Protein AF-A0A2A4W3V3-F1 (afdb_monomer_lite)

Radius of gyration: 26.32 Å; chains: 1; bounding box: 90×81×60 Å

Secondary structure (DSSP, 8-state):
----------------------PPPHHHHHHHHHHHHHHHHHHHHHTT-TTSEEEE-S-HHHHHHHHHSPPPHHHHHHHHHHHHHHHHH----SHHHHHHHHHHHHHHHHHHHHHHHHTTS----HHHHHHHHHSS-PPP--HHHHHHHHHHHHHHS-SSS-HHHHHHHHHHTTBPPGGGHHHHHHHHHHHHHHHHHHHS---TT-EEEEEEE-S-SSSEEEEEEETTEEEEEEE-SSPPBTHHHHHHIIIIISSSHHHHHHHHIIIIIITT--GGGGEEESSSHHHHHHHHHHHHHHHHHS-TTHHHHHIIIIIHHHHT--GGG-

Foldseek 3Di:
DDDDDDDDDDDPPPPPPPPPPPDDDPLNVLLVVLLLLLLLLQLLVCVLPVQFWLFFQDDVVSNVVCVVPRDQLVRSLVSLVVSLVSLVVDDDDDPVVVVVSVQSNLQSQLSNVSSCVSVVVDDDDPQRLCCRQAVDGDDDDDPVVCVVVLVVQCVVFDDDDDSVVSVVVLQVLQFFDPVLLVVLLVVLLVLLAVLLVVPDDADPPADEAEEEDEPDPDQKDWHDNDPLYTYIYGYPHDTDGSLVSNLSSQLNHHPADSVVLSVLCVVPCVVPVSNSSSIDTCRHNVVVVRNVRSRVSSCSSQPDCNSLVCSLVPNCVSSVRDSVSD

Sequence (326 aa):
MNKTTLLLLLTICSAISFKHVYASTPLADNYKAISESYIKLVLSLGEHDKNYVDAYYGDKKFQNDVKQNPLTLKQIIGQSNNLIQTLRSLKPHKELIKLRHSYLQIQLSSLTARASMISGAKKLSFDEQSRLLYDTEAPHFKFSEFDKTLKNFNQLLPGSESLSVKANRFKDQFIIPKDKLSLVFDIAIKECRNRTQVFIELLPNENFTLEYVKDKPWSGYNWYKGNAFSLIQINEELPIYISRAIDLGCHEGYPGHHTYNALLEANLVKKLGWKEFTVYPLFSPQSLIAEGSANYGIELAFPGDEKIEFEKAKLFPIAGINPNLA

Structure (mmCIF, N/CA/C/O backbone):
data_AF-A0A2A4W3V3-F1
#
_entry.id   AF-A0A2A4W3V3-F1
#
loop_
_atom_site.group_PDB
_atom_site.id
_atom_site.type_symbol
_atom_site.label_atom_id
_atom_site.label_alt_id
_atom_site.label_comp_id
_atom_site.label_asym_id
_atom_site.label_entity_id
_atom_site.label_seq_id
_atom_site.pdbx_PDB_ins_code
_atom_site.Cartn_x
_atom_site.Cartn_y
_atom_site.Cartn_z
_atom_site.occupancy
_atom_site.B_iso_or_equiv
_atom_site.auth_seq_id
_atom_site.auth_comp_id
_atom_site.auth_asym_id
_atom_site.auth_atom_id
_atom_site.pdbx_PDB_model_num
ATOM 1 N N . MET A 1 1 ? -57.754 -62.618 -11.276 1.00 37.91 1 MET A N 1
ATOM 2 C CA . MET A 1 1 ? -56.566 -63.162 -10.580 1.00 37.91 1 MET A CA 1
ATOM 3 C C . MET A 1 1 ? -55.806 -62.011 -9.931 1.00 37.91 1 MET A C 1
ATOM 5 O O . MET A 1 1 ? -55.461 -61.086 -10.646 1.00 37.91 1 MET A O 1
ATOM 9 N N . ASN A 1 2 ? -55.621 -62.061 -8.604 1.00 33.28 2 ASN A N 1
ATOM 10 C CA . ASN A 1 2 ? -54.441 -61.647 -7.807 1.00 33.28 2 ASN A CA 1
ATOM 11 C C . ASN A 1 2 ? -53.298 -60.935 -8.576 1.00 33.28 2 ASN A C 1
ATOM 13 O O . ASN A 1 2 ? -52.850 -61.480 -9.579 1.00 33.28 2 ASN A O 1
ATOM 17 N N . LYS A 1 3 ? -52.706 -59.807 -8.143 1.00 33.69 3 LYS A N 1
ATOM 18 C CA . LYS A 1 3 ? -52.297 -59.335 -6.787 1.00 33.69 3 LYS A CA 1
ATOM 19 C C . LYS A 1 3 ? -52.085 -57.787 -6.841 1.00 33.69 3 LYS A C 1
ATOM 21 O O . LYS A 1 3 ? -51.712 -57.302 -7.899 1.00 33.69 3 LYS A O 1
ATOM 26 N N . THR A 1 4 ? -52.460 -56.951 -5.856 1.00 37.62 4 THR A N 1
ATOM 27 C CA . THR A 1 4 ? -51.771 -56.660 -4.561 1.00 37.62 4 THR A CA 1
ATOM 28 C C . THR A 1 4 ? -50.468 -55.838 -4.735 1.00 37.62 4 THR A C 1
ATOM 30 O O . THR A 1 4 ? -49.604 -56.327 -5.450 1.00 37.62 4 THR A O 1
ATOM 33 N N . THR A 1 5 ? -50.175 -54.681 -4.096 1.00 37.69 5 THR A N 1
ATOM 34 C CA . THR A 1 5 ? -50.882 -53.749 -3.155 1.00 37.69 5 THR A CA 1
ATOM 35 C C . THR A 1 5 ? -49.972 -52.504 -2.858 1.00 37.69 5 THR A C 1
ATOM 37 O O . THR A 1 5 ? -48.786 -52.591 -3.160 1.00 37.69 5 THR A O 1
ATOM 40 N N . LEU A 1 6 ? -50.470 -51.432 -2.183 1.00 33.03 6 LEU A N 1
ATOM 41 C CA . LEU A 1 6 ? -49.717 -50.300 -1.535 1.00 33.03 6 LEU A CA 1
ATOM 42 C C . LEU A 1 6 ? -49.130 -49.205 -2.486 1.00 33.03 6 LEU A C 1
ATOM 44 O O . LEU A 1 6 ? -48.790 -49.506 -3.620 1.00 33.03 6 LEU A O 1
ATOM 48 N N . LEU A 1 7 ? -48.966 -47.917 -2.116 1.00 32.88 7 LEU A N 1
ATOM 49 C CA . LEU A 1 7 ? -49.400 -47.148 -0.929 1.00 32.88 7 LEU A CA 1
ATOM 50 C C . LEU A 1 7 ? -49.559 -45.643 -1.259 1.00 32.88 7 LEU A C 1
ATOM 52 O O . LEU A 1 7 ? -48.793 -45.091 -2.044 1.00 32.88 7 LEU A O 1
ATOM 56 N N . LEU A 1 8 ? -50.496 -44.966 -0.591 1.00 39.38 8 LEU A N 1
ATOM 57 C CA . LEU A 1 8 ? -50.656 -43.508 -0.614 1.00 39.38 8 LEU A CA 1
ATOM 58 C C . LEU A 1 8 ? -49.758 -42.866 0.463 1.00 39.38 8 LEU A C 1
ATOM 60 O O . LEU A 1 8 ? -49.947 -43.163 1.639 1.00 39.38 8 LEU A O 1
ATOM 64 N N . LEU A 1 9 ? -48.812 -41.990 0.097 1.00 32.72 9 LEU A N 1
ATOM 65 C CA . LEU A 1 9 ? -48.015 -41.204 1.059 1.00 32.72 9 LEU A CA 1
ATOM 66 C C . LEU A 1 9 ? -47.407 -39.947 0.400 1.00 32.72 9 LEU A C 1
ATOM 68 O O . LEU A 1 9 ? -46.222 -39.896 0.081 1.00 32.72 9 LEU A O 1
ATOM 72 N N . LEU A 1 10 ? -48.227 -38.907 0.206 1.00 34.47 10 LEU A N 1
ATOM 73 C CA . LEU A 1 10 ? -47.715 -37.547 -0.003 1.00 34.47 10 LEU A CA 1
ATOM 74 C C . LEU A 1 10 ? -47.340 -36.949 1.358 1.00 34.47 10 LEU A C 1
ATOM 76 O O . LEU A 1 10 ? -48.189 -36.438 2.088 1.00 34.47 10 LEU A O 1
ATOM 80 N N . THR A 1 11 ? -46.060 -37.022 1.707 1.00 38.22 11 THR A N 1
ATOM 81 C CA . THR A 1 11 ? -45.506 -36.338 2.876 1.00 38.22 11 THR A CA 1
ATOM 82 C C . THR A 1 11 ? -45.432 -34.834 2.628 1.00 38.22 11 THR A C 1
ATOM 84 O O . THR A 1 11 ? -44.686 -34.353 1.776 1.00 38.22 11 THR A O 1
ATOM 87 N N . ILE A 1 12 ? -46.184 -34.072 3.424 1.00 40.97 12 ILE A N 1
ATOM 88 C CA . ILE A 1 12 ? -46.062 -32.614 3.506 1.00 40.97 12 ILE A CA 1
ATOM 89 C C . ILE A 1 12 ? -44.711 -32.299 4.158 1.00 40.97 12 ILE A C 1
ATOM 91 O O . ILE A 1 12 ? -44.587 -32.286 5.381 1.00 40.97 12 ILE A O 1
ATOM 95 N N . CYS A 1 13 ? -43.686 -32.055 3.343 1.00 34.38 13 CYS A N 1
ATOM 96 C CA . CYS A 1 13 ? -42.398 -31.583 3.833 1.00 34.38 13 CYS A CA 1
ATOM 97 C C . CYS A 1 13 ? -42.459 -30.059 3.997 1.00 34.38 13 CYS A C 1
ATOM 99 O O . CYS A 1 13 ? -42.106 -29.297 3.097 1.00 34.38 13 CYS A O 1
ATOM 101 N N . SER A 1 14 ? -42.965 -29.609 5.146 1.00 37.81 14 SER A N 1
ATOM 102 C CA . SER A 1 14 ? -42.973 -28.198 5.518 1.00 37.81 14 SER A CA 1
ATOM 103 C C . SER A 1 14 ? -41.540 -27.667 5.603 1.00 37.81 14 SER A C 1
ATOM 105 O O . SER A 1 14 ? -40.740 -28.091 6.437 1.00 37.81 14 SER A O 1
ATOM 107 N N . ALA A 1 15 ? -41.207 -26.711 4.735 1.00 38.31 15 ALA A N 1
ATOM 108 C CA . ALA A 1 15 ? -39.924 -26.025 4.764 1.00 38.31 15 ALA A CA 1
ATOM 109 C C . ALA A 1 15 ? -39.848 -25.096 5.989 1.00 38.31 15 ALA A C 1
ATOM 111 O O . ALA A 1 15 ? -40.131 -23.900 5.906 1.00 38.31 15 ALA A O 1
ATOM 112 N N . ILE A 1 16 ? -39.461 -25.650 7.142 1.00 38.66 16 ILE A N 1
ATOM 113 C CA . ILE A 1 16 ? -39.111 -24.866 8.329 1.00 38.66 16 ILE A CA 1
ATOM 114 C C . ILE A 1 16 ? -37.806 -24.129 8.018 1.00 38.66 16 ILE A C 1
ATOM 116 O O . ILE A 1 16 ? -36.705 -24.642 8.215 1.00 38.66 16 ILE A O 1
ATOM 120 N N . SER A 1 17 ? -37.941 -22.908 7.502 1.00 36.78 17 SER A N 1
ATOM 121 C CA . SER A 1 17 ? -36.826 -21.986 7.317 1.00 36.78 17 SER A CA 1
ATOM 122 C C . SER A 1 17 ? -36.290 -21.576 8.689 1.00 36.78 17 SER A C 1
ATOM 124 O O . SER A 1 17 ? -36.748 -20.603 9.291 1.00 36.78 17 SER A O 1
ATOM 126 N N . PHE A 1 18 ? -35.313 -22.332 9.195 1.00 38.06 18 PHE A N 1
ATOM 127 C CA . PHE A 1 18 ? -34.512 -21.954 10.355 1.00 38.06 18 PHE A CA 1
ATOM 128 C C . PHE A 1 18 ? -33.679 -20.710 10.016 1.00 38.06 18 PHE A C 1
ATOM 130 O O . PHE A 1 18 ? -32.484 -20.776 9.729 1.00 38.06 18 PHE A O 1
ATOM 137 N N . LYS A 1 19 ? -34.309 -19.534 10.108 1.00 35.81 19 LYS A N 1
ATOM 138 C CA . LYS A 1 19 ? -33.593 -18.291 10.389 1.00 35.81 19 LYS A CA 1
ATOM 139 C C . LYS A 1 19 ? -33.003 -18.423 11.790 1.00 35.81 19 LYS A C 1
ATOM 141 O O . LYS A 1 19 ? -33.629 -18.029 12.771 1.00 35.81 19 LYS A O 1
ATOM 146 N N . HIS A 1 20 ? -31.800 -18.988 11.888 1.00 38.00 20 HIS A N 1
ATOM 147 C CA . HIS A 1 20 ? -30.996 -18.876 13.096 1.00 38.00 20 HIS A CA 1
ATOM 148 C C . HIS A 1 20 ? -30.652 -17.401 13.313 1.00 38.00 20 HIS A C 1
ATOM 150 O O . HIS A 1 20 ? -29.658 -16.881 12.807 1.00 38.00 20 HIS A O 1
ATOM 156 N N . VAL A 1 21 ? -31.499 -16.730 14.093 1.00 38.78 21 VAL A N 1
ATOM 157 C CA . VAL A 1 21 ? -31.142 -15.499 14.790 1.00 38.78 21 VAL A CA 1
ATOM 158 C C . VAL A 1 21 ? -30.086 -15.894 15.818 1.00 38.78 21 VAL A C 1
ATOM 160 O O . VAL A 1 21 ? -30.400 -16.241 16.955 1.00 38.78 21 VAL A O 1
ATOM 163 N N . TYR A 1 22 ? -28.823 -15.912 15.391 1.00 43.03 22 TYR A N 1
ATOM 164 C CA . TYR A 1 22 ? -27.697 -16.003 16.307 1.00 43.03 22 TYR A CA 1
ATOM 165 C C . TYR A 1 22 ? -27.717 -14.748 17.177 1.00 43.03 22 TYR A C 1
ATOM 167 O O . TYR A 1 22 ? -27.309 -13.675 16.733 1.00 43.03 22 TYR A O 1
ATOM 175 N N . ALA A 1 23 ? -28.221 -14.881 18.405 1.00 44.97 23 ALA A N 1
ATOM 176 C CA . ALA A 1 23 ? -28.076 -13.847 19.416 1.00 44.97 23 ALA A CA 1
ATOM 177 C C . ALA A 1 23 ? -26.583 -13.517 19.559 1.00 44.97 23 ALA A C 1
ATOM 179 O O . ALA A 1 23 ? -25.748 -14.423 19.676 1.00 44.97 23 ALA A O 1
ATOM 180 N N . SER A 1 24 ? -26.240 -12.231 19.501 1.00 58.38 24 SER A N 1
ATOM 181 C CA . SER A 1 24 ? -24.863 -11.800 19.695 1.00 58.38 24 SER A CA 1
ATOM 182 C C . SER A 1 24 ? -24.401 -12.174 21.103 1.00 58.38 24 SER A C 1
ATOM 184 O O . SER A 1 24 ? -25.161 -12.159 22.071 1.00 58.38 24 SER A O 1
ATOM 186 N N . THR A 1 25 ? -23.139 -12.583 21.213 1.00 71.50 25 THR A N 1
ATOM 187 C CA . THR A 1 25 ? -22.526 -12.822 22.524 1.00 71.50 25 THR A CA 1
ATOM 188 C C . THR A 1 25 ? -21.932 -11.513 23.043 1.00 71.50 25 THR A C 1
ATOM 190 O O . THR A 1 25 ? -21.430 -10.736 22.227 1.00 71.50 25 THR A O 1
ATOM 193 N N . PRO A 1 26 ? -21.852 -11.291 24.370 1.00 74.31 26 PRO A N 1
ATOM 194 C CA . PRO A 1 26 ? -21.278 -10.061 24.926 1.00 74.31 26 PRO A CA 1
ATOM 195 C C . PRO A 1 26 ? -19.866 -9.745 24.407 1.00 74.31 26 PRO A C 1
ATOM 197 O O . PRO A 1 26 ? -19.505 -8.588 24.214 1.00 74.31 26 PRO A O 1
ATOM 200 N N . LEU A 1 27 ? -19.063 -10.775 24.110 1.00 75.00 27 LEU A N 1
ATOM 201 C CA . LEU A 1 27 ? -17.742 -10.601 23.505 1.00 75.00 27 LEU A CA 1
ATOM 202 C C . LEU A 1 27 ? -17.818 -10.111 22.046 1.00 75.00 27 LEU A C 1
ATOM 204 O O . LEU A 1 27 ? -17.003 -9.284 21.644 1.00 75.00 27 LEU A O 1
ATOM 208 N N . ALA A 1 28 ? -18.780 -10.597 21.257 1.00 74.12 28 ALA A N 1
ATOM 209 C CA . ALA A 1 28 ? -19.004 -10.123 19.891 1.00 74.12 28 ALA A CA 1
ATOM 210 C C . ALA A 1 28 ? -19.497 -8.666 19.873 1.00 74.12 28 ALA A C 1
ATOM 212 O O . ALA A 1 28 ? -19.009 -7.873 19.066 1.00 74.12 28 ALA A O 1
ATOM 213 N N . ASP A 1 29 ? -20.383 -8.302 20.803 1.00 79.25 29 ASP A N 1
ATOM 214 C CA . ASP A 1 29 ? -20.871 -6.929 20.967 1.00 79.25 29 ASP A CA 1
ATOM 215 C C . ASP A 1 29 ? -19.745 -5.969 21.382 1.00 79.25 29 ASP A C 1
ATOM 217 O O . ASP A 1 29 ? -19.616 -4.884 20.808 1.00 79.25 29 ASP A O 1
ATOM 221 N N . ASN A 1 30 ? -18.846 -6.402 22.275 1.00 90.31 30 ASN A N 1
ATOM 222 C CA . ASN A 1 30 ? -17.642 -5.644 22.625 1.00 90.31 30 ASN A CA 1
ATOM 223 C C . ASN A 1 30 ? -16.756 -5.369 21.397 1.00 90.31 30 ASN A C 1
ATOM 225 O O . ASN A 1 30 ? -16.382 -4.220 21.161 1.00 90.31 30 ASN A O 1
ATOM 229 N N . TYR A 1 31 ? -16.449 -6.379 20.570 1.00 94.06 31 TYR A N 1
ATOM 230 C CA . TYR A 1 31 ? -15.661 -6.151 19.348 1.00 94.06 31 TYR A CA 1
ATOM 231 C C . TYR A 1 31 ? -16.388 -5.278 18.324 1.00 94.06 31 TYR A C 1
ATOM 233 O O . TYR A 1 31 ? -15.732 -4.492 17.644 1.00 94.06 31 TYR A O 1
ATOM 241 N N . LYS A 1 32 ? -17.721 -5.358 18.222 1.00 94.56 32 LYS A N 1
ATOM 242 C CA . LYS A 1 32 ? -18.506 -4.446 17.380 1.00 94.56 32 LYS A CA 1
ATOM 243 C C . LYS A 1 32 ? -18.347 -2.991 17.843 1.00 94.56 32 LYS A C 1
ATOM 245 O O . LYS A 1 32 ? -18.075 -2.124 17.016 1.00 94.56 32 LYS A O 1
ATOM 250 N N . ALA A 1 33 ? -18.467 -2.727 19.144 1.00 95.56 33 ALA A N 1
ATOM 251 C CA . ALA A 1 33 ? -18.318 -1.385 19.707 1.00 95.56 33 ALA A CA 1
ATOM 252 C C . ALA A 1 33 ? -16.883 -0.838 19.564 1.00 95.56 33 ALA A C 1
ATOM 254 O O . ALA A 1 33 ? -16.699 0.327 19.204 1.00 95.56 33 ALA A O 1
ATOM 255 N N . ILE A 1 34 ? -15.866 -1.680 19.781 1.00 97.69 34 ILE A N 1
ATOM 256 C CA . ILE A 1 34 ? -14.452 -1.323 19.576 1.00 97.69 34 ILE A CA 1
ATOM 257 C C . ILE A 1 34 ? -14.183 -1.013 18.098 1.00 97.69 34 ILE A C 1
ATOM 259 O O . ILE A 1 34 ? -13.581 0.012 17.800 1.00 97.69 34 ILE A O 1
ATOM 263 N N . SER A 1 35 ? -14.680 -1.847 17.180 1.00 97.69 35 SER A N 1
ATOM 264 C CA . SER A 1 35 ? -14.565 -1.673 15.725 1.00 97.69 35 SER A CA 1
ATOM 265 C C . SER A 1 35 ? -15.170 -0.346 15.249 1.00 97.69 35 SER A C 1
ATOM 267 O O . SER A 1 35 ? -14.492 0.455 14.608 1.00 97.69 35 SER A O 1
ATOM 269 N N . GLU A 1 36 ? -16.411 -0.045 15.648 1.00 97.19 36 GLU A N 1
ATOM 270 C CA . GLU A 1 36 ? -17.086 1.214 15.294 1.00 97.19 36 GLU A CA 1
ATOM 271 C C . GLU A 1 36 ? -16.390 2.445 15.910 1.00 97.19 36 GLU A C 1
ATOM 273 O O . GLU A 1 36 ? -16.385 3.517 15.304 1.00 97.19 36 GLU A O 1
ATOM 278 N N . SER A 1 37 ? -15.751 2.296 17.075 1.00 97.81 37 SER A N 1
ATOM 279 C CA . SER A 1 37 ? -14.956 3.360 17.706 1.00 97.81 37 SER A CA 1
ATOM 280 C C . SER A 1 37 ? -13.600 3.561 17.016 1.00 97.81 37 SER A C 1
ATOM 282 O O . SER A 1 37 ? -13.202 4.699 16.778 1.00 97.81 37 SER A O 1
ATOM 284 N N . TYR A 1 38 ? -12.915 2.479 16.633 1.00 98.62 38 TYR A N 1
ATOM 285 C CA . TYR A 1 38 ? -11.661 2.518 15.875 1.00 98.62 38 TYR A CA 1
ATOM 286 C C . TYR A 1 38 ? -11.843 3.215 14.522 1.00 98.62 38 TYR A C 1
ATOM 288 O O . TYR A 1 38 ? -11.095 4.142 14.222 1.00 98.62 38 TYR A O 1
ATOM 296 N N . ILE A 1 39 ? -12.887 2.865 13.758 1.00 98.44 39 ILE A N 1
ATOM 297 C CA . ILE A 1 39 ? -13.194 3.515 12.470 1.00 98.44 39 ILE A CA 1
ATOM 298 C C . ILE A 1 39 ? -13.357 5.029 12.652 1.00 98.44 39 ILE A C 1
ATOM 300 O O . ILE A 1 39 ? -12.748 5.810 11.924 1.00 98.44 39 ILE A O 1
ATOM 304 N N . LYS A 1 40 ? -14.135 5.460 13.655 1.00 98.12 40 LYS A N 1
ATOM 305 C CA . LYS A 1 40 ? -14.330 6.887 13.957 1.00 98.12 40 LYS A CA 1
ATOM 306 C C . LYS A 1 40 ? -13.028 7.593 14.327 1.00 98.12 40 LYS A C 1
ATOM 308 O O . LYS A 1 40 ? -12.845 8.737 13.922 1.00 98.12 40 LYS A O 1
ATOM 313 N N . LEU A 1 41 ? -12.129 6.940 15.066 1.00 98.69 41 LEU A N 1
ATOM 314 C CA . LEU A 1 41 ? -10.822 7.502 15.415 1.00 98.69 41 LEU A CA 1
ATOM 315 C C . LEU A 1 41 ? -9.908 7.635 14.194 1.00 98.69 41 LEU A C 1
ATOM 317 O O . LEU A 1 41 ? -9.285 8.682 14.037 1.00 98.69 41 LEU A O 1
ATOM 321 N N . VAL A 1 42 ? -9.861 6.621 13.322 1.00 98.62 42 VAL A N 1
ATOM 322 C CA . VAL A 1 42 ? -9.063 6.658 12.085 1.00 98.62 42 VAL A CA 1
ATOM 323 C C . VAL A 1 42 ? -9.552 7.777 11.167 1.00 98.62 42 VAL A C 1
ATOM 325 O O . VAL A 1 42 ? -8.761 8.621 10.751 1.00 98.62 42 VAL A O 1
ATOM 328 N N . LEU A 1 43 ? -10.867 7.845 10.928 1.00 98.56 43 LEU A N 1
ATOM 329 C CA . LEU A 1 43 ? -11.481 8.916 10.141 1.00 98.56 43 LEU A CA 1
ATOM 330 C C . LEU A 1 43 ? -11.252 10.295 10.777 1.00 98.56 43 LEU A C 1
ATOM 332 O O . LEU A 1 43 ? -10.914 11.234 10.067 1.00 98.56 43 LEU A O 1
ATOM 336 N N . SER A 1 44 ? -11.369 10.418 12.106 1.00 98.44 44 SER A N 1
ATOM 337 C CA . SER A 1 44 ? -11.119 11.691 12.802 1.00 98.44 44 SER A CA 1
ATOM 338 C C . SER A 1 44 ? -9.675 12.150 12.658 1.00 98.44 44 SER A C 1
ATOM 340 O O . SER A 1 44 ? -9.438 13.344 12.518 1.00 98.44 44 SER A O 1
ATOM 342 N N . LEU A 1 45 ? -8.706 11.228 12.672 1.00 98.50 45 LEU A N 1
ATOM 343 C CA . LEU A 1 45 ? -7.305 11.572 12.445 1.00 98.50 45 LEU A CA 1
ATOM 344 C C . LEU A 1 45 ? -7.047 11.984 10.985 1.00 98.50 45 LEU A C 1
ATOM 346 O O . LEU A 1 45 ? -6.239 12.878 10.754 1.00 98.50 45 LEU A O 1
ATOM 350 N N . GLY A 1 46 ? -7.798 11.424 10.030 1.00 97.75 46 GLY A N 1
ATOM 351 C CA . GLY A 1 46 ? -7.802 11.841 8.622 1.00 97.75 46 GLY A CA 1
ATOM 352 C C . GLY A 1 46 ? -8.214 13.301 8.384 1.00 97.75 46 GLY A C 1
ATOM 353 O O . GLY A 1 46 ? -7.726 13.930 7.449 1.00 97.75 46 GLY A O 1
ATOM 354 N N . GLU A 1 47 ? -9.046 13.883 9.253 1.00 97.56 47 GLU A N 1
ATOM 355 C CA . GLU A 1 47 ? -9.392 15.314 9.180 1.00 97.56 47 GLU A CA 1
ATOM 356 C C . GLU A 1 47 ? -8.244 16.231 9.670 1.00 97.56 47 GLU A C 1
ATOM 358 O O . GLU A 1 47 ? -8.205 17.408 9.311 1.00 97.56 47 GLU A O 1
ATOM 363 N N . HIS A 1 48 ? -7.271 15.707 10.436 1.00 97.75 48 HIS A N 1
ATOM 364 C CA . HIS A 1 48 ? -6.034 16.426 10.815 1.00 97.75 48 HIS A CA 1
ATOM 365 C C . HIS A 1 48 ? -4.855 16.133 9.877 1.00 97.75 48 HIS A C 1
ATOM 367 O O . HIS A 1 48 ? -3.947 16.952 9.756 1.00 97.75 48 HIS A O 1
ATOM 373 N N . ASP A 1 49 ? -4.856 14.973 9.221 1.00 96.75 49 ASP A N 1
ATOM 374 C CA . ASP A 1 49 ? -3.824 14.522 8.288 1.00 96.75 49 ASP A CA 1
ATOM 375 C C . ASP A 1 49 ? -4.481 13.896 7.055 1.00 96.75 49 ASP A C 1
ATOM 377 O O . ASP A 1 49 ? -4.878 12.730 7.059 1.00 96.75 49 ASP A O 1
ATOM 381 N N . LYS A 1 50 ? -4.565 14.687 5.980 1.00 95.00 50 LYS A N 1
ATOM 382 C CA . LYS A 1 50 ? -5.242 14.323 4.724 1.00 95.00 50 LYS A CA 1
ATOM 383 C C . LYS A 1 50 ? -4.679 13.068 4.052 1.00 95.00 50 LYS A C 1
ATOM 385 O O . LYS A 1 50 ? -5.366 12.494 3.216 1.00 95.00 50 LYS A O 1
ATOM 390 N N . ASN A 1 51 ? -3.462 12.657 4.409 1.00 93.88 51 ASN A N 1
ATOM 391 C CA . ASN A 1 51 ? -2.809 11.469 3.867 1.00 93.88 51 ASN A CA 1
ATOM 392 C C . ASN A 1 51 ? -2.986 10.241 4.780 1.00 93.88 51 ASN A C 1
ATOM 394 O O . ASN A 1 51 ? -2.512 9.165 4.440 1.00 93.88 51 ASN A O 1
ATOM 398 N N . TYR A 1 52 ? -3.618 10.372 5.954 1.00 97.69 52 TYR A N 1
ATOM 399 C CA . TYR A 1 52 ? -3.704 9.266 6.910 1.00 97.69 52 TYR A CA 1
ATOM 400 C C . TYR A 1 52 ? -4.710 8.184 6.512 1.00 97.69 52 TYR A C 1
ATOM 402 O O . TYR A 1 52 ? -4.487 7.024 6.840 1.00 97.69 52 TYR A O 1
ATOM 410 N N . VAL A 1 53 ? -5.804 8.530 5.829 1.00 97.56 53 VAL A N 1
ATOM 411 C CA . VAL A 1 53 ? -6.809 7.556 5.371 1.00 97.56 53 VAL A CA 1
ATOM 412 C C . VAL A 1 53 ? -6.600 7.302 3.885 1.00 97.56 53 VAL A C 1
ATOM 414 O O . VAL A 1 53 ? -6.987 8.124 3.061 1.00 97.56 53 VAL A O 1
ATOM 417 N N . ASP A 1 54 ? -5.998 6.160 3.572 1.00 96.12 54 ASP A N 1
ATOM 418 C CA . ASP A 1 54 ? -5.742 5.704 2.203 1.00 96.12 54 ASP A CA 1
ATOM 419 C C . ASP A 1 54 ? -7.055 5.333 1.493 1.00 96.12 54 ASP A C 1
ATOM 421 O O . ASP A 1 54 ? -7.429 5.900 0.464 1.00 96.12 54 ASP A O 1
ATOM 425 N N . ALA A 1 55 ? -7.821 4.444 2.128 1.00 96.75 55 ALA A N 1
ATOM 426 C CA . ALA A 1 55 ? -9.104 3.973 1.637 1.00 96.75 55 ALA A CA 1
ATOM 427 C C . ALA A 1 55 ? -10.151 3.936 2.755 1.00 96.75 55 ALA A C 1
ATOM 429 O O . ALA A 1 55 ? -9.887 3.553 3.899 1.00 96.75 55 ALA A O 1
ATOM 430 N N . TYR A 1 56 ? -11.388 4.286 2.400 1.00 97.75 56 TYR A N 1
ATOM 431 C CA . TYR A 1 56 ? -12.563 4.013 3.219 1.00 97.75 56 TYR A CA 1
ATOM 432 C C . TYR A 1 56 ? -13.758 3.664 2.341 1.00 97.75 56 TYR A C 1
ATOM 434 O O . TYR A 1 56 ? -14.189 4.467 1.513 1.00 97.75 56 TYR A O 1
ATOM 442 N N . TYR A 1 57 ? -14.322 2.482 2.576 1.00 97.12 57 TYR A N 1
ATOM 443 C CA . TYR A 1 57 ? -15.479 1.957 1.848 1.00 97.12 57 TYR A CA 1
ATOM 444 C C . TYR A 1 57 ? -16.599 1.469 2.787 1.00 97.12 57 TYR A C 1
ATOM 446 O O . TYR A 1 57 ? -17.492 0.724 2.384 1.00 97.12 57 TYR A O 1
ATOM 454 N N . GLY A 1 58 ? -16.551 1.890 4.055 1.00 96.44 58 GLY A N 1
ATOM 455 C CA . GLY A 1 58 ? -17.585 1.613 5.051 1.00 96.44 58 GLY A CA 1
ATOM 456 C C . GLY A 1 58 ? -18.797 2.547 4.952 1.00 96.44 58 GLY A C 1
ATOM 457 O O . GLY A 1 58 ? -19.020 3.244 3.963 1.00 96.44 58 GLY A O 1
ATOM 458 N N . ASP A 1 59 ? -19.590 2.591 6.024 1.00 95.69 59 ASP A N 1
ATOM 459 C CA . ASP A 1 59 ? -20.770 3.454 6.118 1.00 95.69 59 ASP A CA 1
ATOM 460 C C . ASP A 1 59 ? -20.389 4.945 6.007 1.00 95.69 59 ASP A C 1
ATOM 462 O O . ASP A 1 59 ? -19.656 5.482 6.846 1.00 95.69 59 ASP A O 1
ATOM 466 N N . LYS A 1 60 ? -20.915 5.632 4.983 1.00 95.69 60 LYS A N 1
ATOM 467 C CA . LYS A 1 60 ? -20.713 7.075 4.762 1.00 95.69 60 LYS A CA 1
ATOM 468 C C . LYS A 1 60 ? -21.193 7.924 5.940 1.00 95.69 60 LYS A C 1
ATOM 470 O O . LYS A 1 60 ? -20.685 9.028 6.126 1.00 95.69 60 LYS A O 1
ATOM 475 N N . LYS A 1 61 ? -22.112 7.416 6.770 1.00 95.56 61 LYS A N 1
ATOM 476 C CA . LYS A 1 61 ? -22.525 8.093 7.999 1.00 95.56 61 LYS A CA 1
ATOM 477 C C . LYS A 1 61 ? -21.337 8.370 8.921 1.00 95.56 61 LYS A C 1
ATOM 479 O O . LYS A 1 61 ? -21.235 9.483 9.413 1.00 95.56 61 LYS A O 1
ATOM 484 N N . PHE A 1 62 ? -20.397 7.435 9.097 1.00 95.38 62 PHE A N 1
ATOM 485 C CA . PHE A 1 62 ? -19.236 7.685 9.964 1.00 95.38 62 PHE A CA 1
ATOM 486 C C . PHE A 1 62 ? -18.328 8.804 9.435 1.00 95.38 62 PHE A C 1
ATOM 488 O O . PHE A 1 62 ? -17.854 9.607 10.232 1.00 95.38 62 PHE A O 1
ATOM 495 N N . GLN A 1 63 ? -18.131 8.909 8.115 1.00 94.94 63 GLN A N 1
ATOM 496 C CA . GLN A 1 63 ? -17.403 10.038 7.519 1.00 94.94 63 GLN A CA 1
ATOM 497 C C . GLN A 1 63 ? -18.139 11.366 7.727 1.00 94.94 63 GLN A C 1
ATOM 499 O O . GLN A 1 63 ? -17.513 12.365 8.070 1.00 94.94 63 GLN A O 1
ATOM 504 N N . ASN A 1 64 ? -19.461 11.385 7.543 1.00 96.31 64 ASN A N 1
ATOM 505 C CA . ASN A 1 64 ? -20.265 12.595 7.712 1.00 96.31 64 ASN A CA 1
ATOM 506 C C . ASN A 1 64 ? -20.317 13.053 9.181 1.00 96.31 64 ASN A C 1
ATOM 508 O O . ASN A 1 64 ? -20.088 14.229 9.454 1.00 96.31 64 ASN A O 1
ATOM 512 N N . ASP A 1 65 ? -20.556 12.127 10.116 1.00 95.06 65 ASP A N 1
ATOM 513 C CA . ASP A 1 65 ? -20.591 12.386 11.561 1.00 95.06 65 ASP A CA 1
ATOM 514 C C . ASP A 1 65 ? -19.254 12.991 12.039 1.00 95.06 65 ASP A C 1
ATOM 516 O O . ASP A 1 65 ? -19.247 13.980 12.775 1.00 95.06 65 ASP A O 1
ATOM 520 N N . VAL A 1 66 ? -18.124 12.428 11.581 1.00 95.31 66 VAL A N 1
ATOM 521 C CA . VAL A 1 66 ? -16.764 12.903 11.895 1.00 95.31 66 VAL A CA 1
ATOM 522 C C . VAL A 1 66 ? -16.475 14.273 11.279 1.00 95.31 66 VAL A C 1
ATOM 524 O O . VAL A 1 66 ? -15.946 15.133 11.971 1.00 95.31 66 VAL A O 1
ATO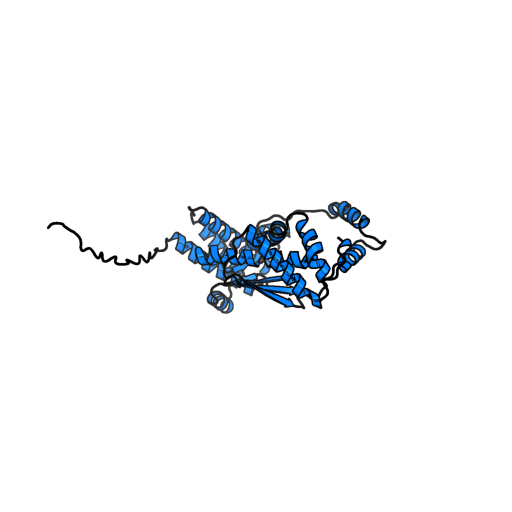M 527 N N . LYS A 1 67 ? -16.860 14.523 10.022 1.00 94.75 67 LYS A N 1
ATOM 528 C CA . LYS A 1 67 ? -16.674 15.838 9.378 1.00 94.75 67 LYS A CA 1
ATOM 529 C C . LYS A 1 67 ? -17.469 16.953 10.047 1.00 94.75 67 LYS A C 1
ATOM 531 O O . LYS A 1 67 ? -17.015 18.091 10.089 1.00 94.75 67 LYS A O 1
ATOM 536 N N . GLN A 1 68 ? -18.651 16.634 10.568 1.00 95.56 68 GLN A N 1
ATOM 537 C CA . GLN A 1 68 ? -19.469 17.586 11.321 1.00 95.56 68 GLN A CA 1
ATOM 538 C C . GLN A 1 68 ? -18.946 17.806 12.747 1.00 95.56 68 GLN A C 1
ATOM 540 O O . GLN A 1 68 ? -19.094 18.900 13.283 1.00 95.56 68 GLN A O 1
ATOM 545 N N . ASN A 1 69 ? -18.345 16.783 13.366 1.00 94.00 69 ASN A N 1
ATOM 546 C CA . ASN A 1 69 ? -17.899 16.807 14.761 1.00 94.00 69 ASN A CA 1
ATOM 547 C C . ASN A 1 69 ? -16.497 16.174 14.911 1.00 94.00 69 ASN A C 1
ATOM 549 O O . ASN A 1 69 ? -16.368 15.106 15.523 1.00 94.00 69 ASN A O 1
ATOM 553 N N . PRO A 1 70 ? -15.438 16.791 14.354 1.00 90.44 70 PRO A N 1
ATOM 554 C CA . PRO A 1 70 ? -14.108 16.195 14.351 1.00 90.44 70 PRO A CA 1
ATOM 555 C C . PRO A 1 70 ? -13.532 16.139 15.768 1.00 90.44 70 PRO A C 1
ATOM 557 O O . PRO A 1 70 ? -13.493 17.138 16.491 1.00 90.44 70 PRO A O 1
ATOM 560 N N . LEU A 1 71 ? -13.042 14.965 16.172 1.00 97.75 71 LEU A N 1
ATOM 561 C CA . LEU A 1 71 ? -12.337 14.816 17.445 1.00 97.75 71 LEU A CA 1
ATOM 562 C C . LEU A 1 71 ? -11.010 15.580 17.398 1.00 97.75 71 LEU A C 1
ATOM 564 O O . LEU A 1 71 ? -10.244 15.453 16.446 1.00 97.75 71 LEU A O 1
ATOM 568 N N . THR A 1 72 ? -10.683 16.322 18.454 1.00 98.06 72 THR A N 1
ATOM 569 C CA . THR A 1 72 ? -9.346 16.919 18.612 1.00 98.06 72 THR A CA 1
ATOM 570 C C . THR A 1 72 ? -8.276 15.836 18.759 1.00 98.06 72 THR A C 1
ATOM 572 O O . THR A 1 72 ? -8.540 14.771 19.318 1.00 98.06 72 THR A O 1
ATOM 575 N N . LEU A 1 73 ? -7.028 16.123 18.373 1.00 98.38 73 LEU A N 1
ATOM 576 C CA . LEU A 1 73 ? -5.897 15.197 18.555 1.00 98.38 73 LEU A CA 1
ATOM 577 C C . LEU A 1 73 ? -5.768 14.689 20.006 1.00 98.38 73 LEU A C 1
ATOM 579 O O . LEU A 1 73 ? -5.505 13.510 20.229 1.00 98.38 73 LEU A O 1
ATOM 583 N N . LYS A 1 74 ? -6.051 15.541 21.005 1.00 98.19 74 LYS A N 1
ATOM 584 C CA . LYS A 1 74 ? -6.087 15.152 22.427 1.00 98.19 74 LYS A CA 1
ATOM 585 C C . LYS A 1 74 ? -7.192 14.130 22.732 1.00 98.19 74 LYS A C 1
ATOM 587 O O . LYS A 1 74 ? -6.952 13.188 23.484 1.00 98.19 74 LYS A O 1
ATOM 592 N N . GLN A 1 75 ? -8.386 14.295 22.158 1.00 98.44 75 GLN A N 1
ATOM 593 C CA . GLN A 1 75 ? -9.475 13.318 22.284 1.00 98.44 75 GLN A CA 1
ATOM 594 C C . GLN A 1 75 ? -9.150 12.016 21.550 1.00 98.44 75 GLN A C 1
ATOM 596 O O . GLN A 1 75 ? -9.409 10.956 22.111 1.00 98.44 75 GLN A O 1
ATOM 601 N N . ILE A 1 76 ? -8.542 12.083 20.360 1.00 98.69 76 ILE A N 1
ATOM 602 C CA . ILE A 1 76 ? -8.114 10.904 19.594 1.00 98.69 76 ILE A CA 1
ATOM 603 C C . ILE A 1 76 ? -7.125 10.074 20.424 1.00 98.69 76 ILE A C 1
ATOM 605 O O . ILE A 1 76 ? -7.388 8.900 20.666 1.00 98.69 76 ILE A O 1
ATOM 609 N N . ILE A 1 77 ? -6.065 10.701 20.955 1.00 98.62 77 ILE A N 1
ATOM 610 C CA . ILE A 1 77 ? -5.069 10.058 21.833 1.00 98.62 77 ILE A CA 1
ATOM 611 C C . ILE A 1 77 ? -5.720 9.488 23.105 1.00 98.62 77 ILE A C 1
ATOM 613 O O . ILE A 1 77 ? -5.389 8.383 23.531 1.00 98.62 77 ILE A O 1
ATOM 617 N N . GLY A 1 78 ? -6.637 10.219 23.745 1.00 98.44 78 GLY A N 1
ATOM 618 C CA . GLY A 1 78 ? -7.311 9.739 24.957 1.00 98.44 78 GLY A CA 1
ATOM 619 C C . GLY A 1 78 ? -8.207 8.523 24.699 1.00 98.44 78 GLY A C 1
ATOM 620 O O . GLY A 1 78 ? -8.134 7.525 25.413 1.00 98.44 78 GLY A O 1
ATOM 621 N N . GLN A 1 79 ? -9.032 8.583 23.653 1.00 98.62 79 GLN A N 1
ATOM 622 C CA . GLN A 1 79 ? -9.969 7.516 23.301 1.00 98.62 79 GLN A CA 1
ATOM 623 C C . GLN A 1 79 ? -9.257 6.267 22.771 1.00 98.62 79 GLN A C 1
ATOM 625 O O . GLN A 1 79 ? -9.649 5.158 23.134 1.00 98.62 79 GLN A O 1
ATOM 630 N N . SER A 1 80 ? -8.187 6.414 21.983 1.00 98.56 80 SER A N 1
ATOM 631 C CA . SER A 1 80 ? -7.402 5.275 21.500 1.00 98.56 80 SER A CA 1
ATOM 632 C C . SER A 1 80 ? -6.725 4.521 22.649 1.00 98.56 80 SER A C 1
ATOM 634 O O . SER A 1 80 ? -6.836 3.297 22.722 1.00 98.56 80 SER A O 1
ATOM 636 N N . ASN A 1 81 ? -6.123 5.234 23.609 1.00 98.38 81 ASN A N 1
ATOM 637 C CA . ASN A 1 81 ? -5.577 4.625 24.826 1.00 98.38 81 ASN A CA 1
ATOM 638 C C . ASN A 1 81 ? -6.661 3.911 25.650 1.00 98.38 81 ASN A C 1
ATOM 640 O O . ASN A 1 81 ? -6.435 2.790 26.108 1.00 98.38 81 ASN A O 1
ATOM 644 N N . ASN A 1 82 ? -7.850 4.505 25.795 1.00 98.44 82 ASN A N 1
ATOM 645 C CA . ASN A 1 82 ? -8.965 3.860 26.490 1.00 98.44 82 ASN A CA 1
ATOM 646 C C . ASN A 1 82 ? -9.394 2.556 25.797 1.00 98.44 82 ASN A C 1
ATOM 648 O O . ASN A 1 82 ? -9.541 1.544 26.477 1.00 98.44 82 ASN A O 1
ATOM 652 N N . LEU A 1 83 ? -9.503 2.533 24.461 1.00 98.19 83 LEU A N 1
ATOM 653 C CA . LEU A 1 83 ? -9.808 1.311 23.704 1.00 98.19 83 LEU A CA 1
ATOM 654 C C . LEU A 1 83 ? -8.711 0.243 23.829 1.00 98.19 83 LEU A C 1
ATOM 656 O O . LEU A 1 83 ? -9.036 -0.938 23.922 1.00 98.19 83 LEU A O 1
ATOM 660 N N . ILE A 1 84 ? -7.430 0.625 23.884 1.00 98.31 84 ILE A N 1
ATOM 661 C CA . ILE A 1 84 ? -6.322 -0.315 24.139 1.00 98.31 84 ILE A CA 1
ATOM 662 C C . ILE A 1 84 ? -6.480 -0.972 25.519 1.00 98.31 84 ILE A C 1
ATOM 664 O O . ILE A 1 84 ? -6.321 -2.189 25.641 1.00 98.31 84 ILE A O 1
ATOM 668 N N . GLN A 1 85 ? -6.838 -0.205 26.556 1.00 97.69 85 GLN A N 1
ATOM 669 C CA . GLN A 1 85 ? -7.105 -0.764 27.888 1.00 97.69 85 GLN A CA 1
ATOM 670 C C . GLN A 1 85 ? -8.383 -1.619 27.911 1.00 97.69 85 GLN A C 1
ATOM 672 O O . GLN A 1 85 ? -8.397 -2.670 28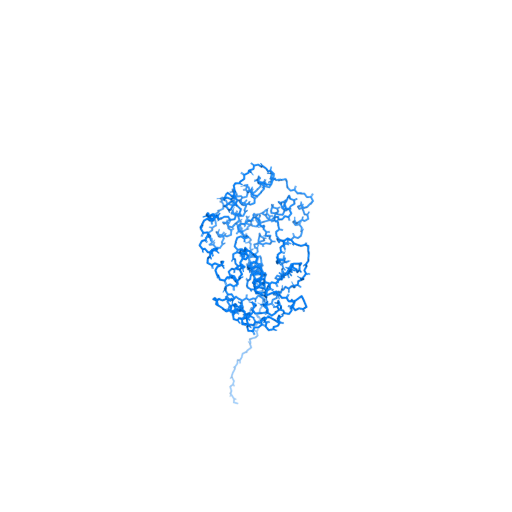.551 1.00 97.69 85 GLN A O 1
ATOM 677 N N . THR A 1 86 ? -9.432 -1.232 27.173 1.00 96.50 86 THR A N 1
ATOM 678 C CA . THR A 1 86 ? -10.629 -2.065 26.981 1.00 96.50 86 THR A CA 1
ATOM 679 C C . THR A 1 86 ? -10.271 -3.393 26.323 1.00 96.50 86 THR A C 1
ATOM 681 O O . THR A 1 86 ? -10.671 -4.432 26.832 1.00 96.50 86 THR A O 1
ATOM 684 N N . LEU A 1 87 ? -9.474 -3.391 25.249 1.00 96.31 87 LEU A N 1
ATOM 685 C CA . LEU A 1 87 ? -8.998 -4.618 24.608 1.00 96.31 87 LEU A CA 1
ATOM 686 C C . LEU A 1 87 ? -8.242 -5.494 25.610 1.00 96.31 87 LEU A C 1
ATOM 688 O O . LEU A 1 87 ? -8.607 -6.649 25.771 1.00 96.31 87 LEU A O 1
ATOM 692 N N . ARG A 1 88 ? -7.276 -4.947 26.361 1.00 95.62 88 ARG A N 1
ATOM 693 C CA . ARG A 1 88 ? -6.494 -5.702 27.365 1.00 95.62 88 ARG A CA 1
ATOM 694 C C . ARG A 1 88 ? -7.327 -6.400 28.451 1.00 95.62 88 ARG A C 1
ATOM 696 O O . ARG A 1 88 ? -6.831 -7.355 29.044 1.00 95.62 88 ARG A O 1
ATOM 703 N N . SER A 1 89 ? -8.557 -5.958 28.732 1.00 93.88 89 SER A N 1
ATOM 704 C CA . SER A 1 89 ? -9.442 -6.642 29.691 1.00 93.88 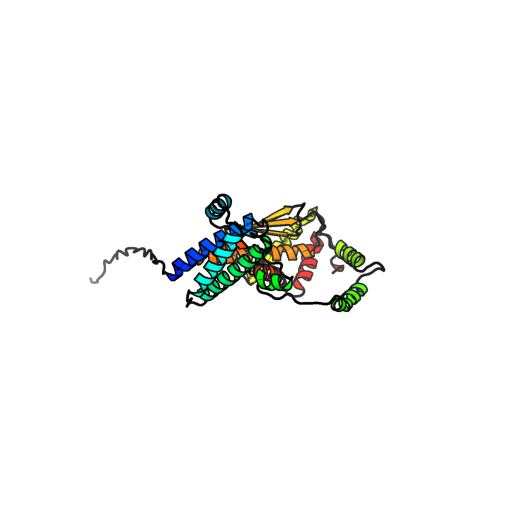89 SER A CA 1
ATOM 705 C C . SER A 1 89 ? -10.201 -7.833 29.083 1.00 93.88 89 SER A C 1
ATOM 707 O O . SER A 1 89 ? -10.644 -8.723 29.815 1.00 93.88 89 SER A O 1
ATOM 709 N N . LEU A 1 90 ? -10.326 -7.892 27.752 1.00 94.31 90 LEU A N 1
ATOM 710 C CA . LEU A 1 90 ? -10.986 -8.980 27.035 1.00 94.31 90 LEU A CA 1
ATOM 711 C C . LEU A 1 90 ? -10.081 -10.212 26.935 1.00 94.31 90 LEU A C 1
ATOM 713 O O . LEU A 1 90 ? -8.888 -10.113 26.661 1.00 94.31 90 LEU A O 1
ATOM 717 N N . LYS A 1 91 ? -10.678 -11.400 27.069 1.00 92.81 91 LYS A N 1
ATOM 718 C CA . LYS A 1 91 ? -9.986 -12.692 26.950 1.00 92.81 91 LYS A CA 1
ATOM 719 C C . LYS A 1 91 ? -10.453 -13.429 25.683 1.00 92.81 91 LYS A C 1
ATOM 721 O O . LYS A 1 91 ? -11.443 -14.157 25.731 1.00 92.81 91 LYS A O 1
ATOM 726 N N . PRO A 1 92 ? -9.815 -13.213 24.516 1.00 92.88 92 PRO A N 1
ATOM 727 C CA . PRO A 1 92 ? -10.158 -13.928 23.288 1.00 92.88 92 PRO A CA 1
ATOM 728 C C . PRO A 1 92 ? -9.719 -15.400 23.352 1.00 92.88 92 PRO A C 1
ATOM 730 O O . PRO A 1 92 ? -8.543 -15.705 23.534 1.00 92.88 92 PRO A O 1
ATOM 733 N N . HIS A 1 93 ? -10.664 -16.326 23.164 1.00 87.62 93 HIS A N 1
ATOM 734 C CA . HIS A 1 93 ? -10.389 -17.769 23.242 1.00 87.62 93 HIS A CA 1
ATOM 735 C C . HIS A 1 93 ? -10.131 -18.434 21.878 1.00 87.62 93 HIS A C 1
ATOM 737 O O . HIS A 1 93 ? -9.257 -19.291 21.773 1.00 87.62 93 HIS A O 1
ATOM 743 N N . LYS A 1 94 ? -10.862 -18.043 20.823 1.00 93.00 94 LYS A N 1
ATOM 744 C CA . LYS A 1 94 ? -10.680 -18.580 19.459 1.00 93.00 94 LYS A CA 1
ATOM 745 C C . LYS A 1 94 ? -9.504 -17.893 18.767 1.00 93.00 94 LYS A C 1
ATOM 747 O O . LYS A 1 94 ? -9.437 -16.669 18.797 1.00 93.00 94 LYS A O 1
ATOM 752 N N . GLU A 1 95 ? -8.651 -18.654 18.084 1.00 95.62 95 GLU A N 1
ATOM 753 C CA . GLU A 1 95 ? -7.395 -18.150 17.501 1.00 95.62 95 GLU A CA 1
ATOM 754 C C . GLU A 1 95 ? -7.593 -16.954 16.562 1.00 95.62 95 GLU A C 1
ATOM 756 O O . GLU A 1 95 ? -7.026 -15.888 16.772 1.00 95.62 95 GLU A O 1
ATOM 761 N N . LEU A 1 96 ? -8.524 -17.071 15.615 1.00 94.88 96 LEU A N 1
ATOM 762 C CA . LEU A 1 96 ? -8.888 -15.990 14.696 1.00 94.88 96 LEU A CA 1
ATOM 763 C C . LEU A 1 96 ? -9.367 -14.709 15.424 1.00 94.88 96 LEU A C 1
ATOM 765 O O . LEU A 1 96 ? -9.145 -13.600 14.946 1.00 94.88 96 LEU A O 1
ATOM 769 N N . ILE A 1 97 ? -9.966 -14.834 16.615 1.00 95.69 97 ILE A N 1
ATOM 770 C CA . ILE A 1 97 ? -10.363 -13.688 17.452 1.00 95.69 97 ILE A CA 1
ATOM 771 C C . ILE A 1 97 ? -9.168 -13.119 18.237 1.00 95.69 97 ILE A C 1
ATOM 773 O O . ILE A 1 97 ? -9.145 -11.916 18.484 1.00 95.69 97 ILE A O 1
ATOM 777 N N . LYS A 1 98 ? -8.159 -13.930 18.591 1.00 96.94 98 LYS A N 1
ATOM 778 C CA . LYS A 1 98 ? -6.889 -13.426 19.147 1.00 96.94 98 LYS A CA 1
ATOM 779 C C . LYS A 1 98 ? -6.140 -12.592 18.107 1.00 96.94 98 LYS A C 1
ATOM 781 O O . LYS A 1 98 ? -5.727 -11.485 18.418 1.00 96.94 98 LYS A O 1
ATOM 786 N N . LEU A 1 99 ? -6.054 -13.069 16.863 1.00 96.81 99 LEU A N 1
ATOM 787 C CA . LEU A 1 99 ? -5.432 -12.322 15.762 1.00 96.81 99 LEU A CA 1
ATOM 788 C C . LEU A 1 99 ? -6.136 -10.976 15.524 1.00 96.81 99 LEU A C 1
ATOM 790 O O . LEU A 1 99 ? -5.478 -9.939 15.485 1.00 96.81 99 LEU A O 1
ATOM 794 N N . ARG A 1 100 ? -7.477 -10.967 15.478 1.00 97.44 100 ARG A N 1
ATOM 795 C CA . ARG A 1 100 ? -8.290 -9.736 15.409 1.00 97.44 100 ARG A CA 1
ATOM 796 C C . ARG A 1 100 ? -8.004 -8.770 16.567 1.00 97.44 100 ARG A C 1
ATOM 798 O O . ARG A 1 100 ? -7.917 -7.562 16.367 1.00 97.44 100 ARG A O 1
ATOM 805 N N . HIS A 1 101 ? -7.876 -9.300 17.781 1.00 97.69 101 HIS A N 1
ATOM 806 C CA . HIS A 1 101 ? -7.588 -8.527 18.986 1.00 97.69 101 HIS A CA 1
ATOM 807 C C . HIS A 1 101 ? -6.202 -7.873 18.925 1.00 97.69 101 HIS A C 1
ATOM 809 O O . HIS A 1 101 ? -6.099 -6.667 19.144 1.00 97.69 101 HIS A O 1
ATOM 815 N N . SER A 1 102 ? -5.164 -8.642 18.579 1.00 97.00 102 SER A N 1
ATOM 816 C CA . SER A 1 102 ? -3.799 -8.133 18.409 1.00 97.00 102 SER A CA 1
ATOM 817 C C . SER A 1 102 ? -3.732 -7.075 17.308 1.00 97.00 102 SER A C 1
ATOM 819 O O . SER A 1 102 ? -3.184 -6.001 17.540 1.00 97.00 102 SER A O 1
ATOM 821 N N . TYR A 1 103 ? -4.375 -7.321 16.159 1.00 97.75 103 TYR A N 1
ATOM 822 C CA . TYR A 1 103 ? -4.506 -6.343 15.074 1.00 97.75 103 TYR A CA 1
ATOM 823 C C . TYR A 1 103 ? -5.082 -5.012 15.584 1.00 97.75 103 TYR A C 1
ATOM 825 O O . TYR A 1 103 ? -4.446 -3.974 15.422 1.00 97.75 103 TYR A O 1
ATOM 833 N N . LEU A 1 104 ? -6.228 -5.028 16.279 1.00 98.50 104 LEU A N 1
ATOM 834 C CA . LEU A 1 104 ? -6.843 -3.807 16.815 1.00 98.50 104 LEU A CA 1
ATOM 835 C C . LEU A 1 104 ? -5.944 -3.086 17.836 1.00 98.50 104 LEU A C 1
ATOM 837 O O . LEU A 1 104 ? -5.876 -1.857 17.823 1.00 98.50 104 LEU A O 1
ATOM 841 N N . GLN A 1 105 ? -5.236 -3.815 18.706 1.00 98.19 105 GLN A N 1
ATOM 842 C CA . GLN A 1 105 ? -4.305 -3.221 19.677 1.00 98.19 105 GLN A CA 1
ATOM 843 C C . GLN A 1 105 ? -3.116 -2.528 18.998 1.00 98.19 105 GLN A C 1
ATOM 845 O O . GLN A 1 105 ? -2.768 -1.401 19.362 1.00 98.19 105 GLN A O 1
ATOM 850 N N . ILE A 1 106 ? -2.509 -3.189 18.013 1.00 98.00 106 ILE A N 1
ATOM 851 C CA . ILE A 1 106 ? -1.370 -2.686 17.235 1.00 98.00 106 ILE A CA 1
ATOM 852 C C . ILE A 1 106 ? -1.794 -1.452 16.422 1.00 98.00 106 ILE A C 1
ATOM 854 O O . ILE A 1 106 ? -1.171 -0.393 16.512 1.00 98.00 106 ILE A O 1
ATOM 858 N N . GLN A 1 107 ? -2.933 -1.535 15.732 1.00 98.56 107 GLN A N 1
ATOM 859 C CA . GLN A 1 107 ? -3.521 -0.440 14.958 1.00 98.56 107 GLN A CA 1
ATOM 860 C C . GLN A 1 107 ? -3.849 0.796 15.807 1.00 98.56 107 GLN A C 1
ATOM 862 O O . GLN A 1 107 ? -3.484 1.916 15.446 1.00 98.56 107 GLN A O 1
ATOM 867 N N . LEU A 1 108 ? -4.484 0.618 16.971 1.00 98.75 108 LEU A N 1
ATOM 868 C CA . LEU A 1 108 ? -4.752 1.722 17.899 1.00 98.75 108 LEU A CA 1
ATOM 869 C C . LEU A 1 108 ? -3.462 2.333 18.463 1.00 98.75 108 LEU A C 1
ATOM 871 O O . LEU A 1 108 ? -3.414 3.541 18.704 1.00 98.75 108 LEU A O 1
ATOM 875 N N . SER A 1 109 ? -2.415 1.530 18.665 1.00 98.50 109 SER A N 1
ATOM 876 C CA . SER A 1 109 ? -1.114 2.013 19.147 1.00 98.50 109 SER A CA 1
ATOM 877 C C . SER A 1 109 ? -0.427 2.895 18.099 1.00 98.50 109 SER A C 1
ATOM 879 O O . SER A 1 109 ? 0.015 3.997 18.432 1.00 98.50 109 SER A O 1
ATOM 881 N N . SER A 1 110 ? -0.443 2.477 16.830 1.00 98.56 110 SER A N 1
ATOM 882 C CA . SER A 1 110 ? 0.060 3.267 15.699 1.00 98.56 110 SER A CA 1
ATOM 883 C C . SER A 1 110 ? -0.731 4.566 15.490 1.00 98.56 110 SER A C 1
ATOM 885 O O . SER A 1 110 ? -0.147 5.651 15.449 1.00 98.56 110 SER A O 1
ATOM 887 N N . LEU A 1 111 ? -2.067 4.505 15.526 1.00 98.75 111 LEU A N 1
ATOM 888 C CA . LEU A 1 111 ? -2.937 5.689 15.505 1.00 98.75 111 LEU A CA 1
ATOM 889 C C . LEU A 1 111 ? -2.617 6.676 16.645 1.00 98.75 111 LEU A C 1
ATOM 891 O O . LEU A 1 111 ? -2.558 7.889 16.435 1.00 98.75 111 LEU A O 1
ATOM 895 N N . THR A 1 112 ? -2.354 6.163 17.850 1.00 98.62 112 THR A N 1
ATOM 896 C CA . THR A 1 112 ? -1.959 6.978 19.012 1.00 98.62 112 THR A CA 1
ATOM 897 C C . THR A 1 112 ? -0.605 7.653 18.791 1.00 98.62 112 THR A C 1
ATOM 899 O O . THR A 1 112 ? -0.432 8.825 19.142 1.00 98.62 112 THR A O 1
ATOM 902 N N . ALA A 1 113 ? 0.358 6.943 18.196 1.00 98.25 113 ALA A N 1
ATOM 903 C CA . ALA A 1 113 ? 1.662 7.493 17.845 1.00 98.25 113 ALA A CA 1
ATOM 904 C C . ALA A 1 113 ? 1.540 8.586 16.772 1.00 98.25 113 ALA A C 1
ATOM 906 O O . ALA A 1 113 ? 2.029 9.695 16.994 1.00 98.25 113 ALA A O 1
ATOM 907 N N . ARG A 1 114 ? 0.807 8.340 15.675 1.00 98.12 114 ARG A N 1
ATOM 908 C CA . ARG A 1 114 ? 0.601 9.327 14.602 1.00 98.12 114 ARG A CA 1
ATOM 909 C C . ARG A 1 114 ? -0.090 10.596 15.111 1.00 98.12 114 ARG A C 1
ATOM 911 O O . ARG A 1 114 ? 0.397 11.694 14.846 1.00 98.12 114 ARG A O 1
ATOM 918 N N . ALA A 1 115 ? -1.138 10.474 15.928 1.00 98.38 115 ALA A N 1
ATOM 919 C CA . ALA A 1 115 ? -1.782 11.629 16.562 1.00 98.38 115 ALA A CA 1
ATOM 920 C C . ALA A 1 115 ? -0.839 12.394 17.519 1.00 98.38 115 ALA A C 1
ATOM 922 O O . ALA A 1 115 ? -0.890 13.625 17.599 1.00 98.38 115 ALA A O 1
ATOM 923 N N . SER A 1 116 ? 0.061 11.688 18.216 1.00 97.94 116 SER A N 1
ATOM 924 C CA . SER A 1 116 ? 1.087 12.302 19.079 1.00 97.94 116 SER A CA 1
ATOM 925 C C . SER A 1 116 ? 2.161 13.062 18.286 1.00 97.94 116 SER A C 1
ATOM 927 O O . SER A 1 116 ? 2.677 14.064 18.776 1.00 97.94 116 SER A O 1
ATOM 929 N N . MET A 1 117 ? 2.480 12.615 17.065 1.00 97.25 117 MET A N 1
ATOM 930 C CA . MET A 1 117 ? 3.381 13.326 16.149 1.00 97.25 117 MET A CA 1
ATOM 931 C C . MET A 1 117 ? 2.725 14.596 15.598 1.00 97.25 117 MET A C 1
ATOM 933 O O . MET A 1 117 ? 3.303 15.674 15.699 1.00 97.25 117 MET A O 1
ATOM 937 N N . ILE A 1 118 ? 1.503 14.484 15.060 1.00 97.00 118 ILE A N 1
ATOM 938 C CA . ILE A 1 118 ? 0.781 15.610 14.434 1.00 97.00 118 ILE A CA 1
ATOM 939 C C . ILE A 1 118 ? 0.498 16.724 15.453 1.00 97.00 118 ILE A C 1
ATOM 941 O O . ILE A 1 118 ? 0.597 17.903 15.130 1.00 97.00 118 ILE A O 1
ATOM 945 N N . SER A 1 119 ? 0.211 16.370 16.710 1.00 96.50 119 SER A N 1
ATOM 946 C CA . SER A 1 119 ? 0.018 17.351 17.792 1.00 96.50 119 SER A CA 1
ATOM 947 C C . SER A 1 119 ? 1.313 17.999 18.301 1.00 96.50 119 SER A C 1
ATOM 949 O O . SER A 1 119 ? 1.253 18.846 19.190 1.00 96.50 119 SER A O 1
ATOM 951 N N . GLY A 1 120 ? 2.485 17.587 17.804 1.00 94.62 120 GLY A N 1
ATOM 952 C CA . GLY A 1 120 ? 3.788 18.035 18.302 1.00 94.62 120 GLY A CA 1
ATOM 953 C C . GLY A 1 120 ? 4.141 17.525 19.707 1.00 94.62 120 GLY A C 1
ATOM 954 O O . GLY A 1 120 ? 5.212 17.850 20.216 1.00 94.62 120 GLY A O 1
ATOM 955 N N . ALA A 1 121 ? 3.281 16.707 20.328 1.00 89.56 121 ALA A N 1
ATOM 956 C CA . ALA A 1 121 ? 3.481 16.160 21.670 1.00 89.56 121 ALA A CA 1
ATOM 957 C C . ALA A 1 121 ? 4.654 15.167 21.744 1.00 89.56 121 ALA A C 1
ATOM 959 O O . ALA A 1 121 ? 5.216 14.955 22.819 1.00 89.56 121 ALA A O 1
ATOM 960 N N . LYS A 1 122 ? 5.030 14.557 20.611 1.00 90.56 122 LYS A N 1
ATOM 961 C CA . LYS A 1 122 ? 6.234 13.734 20.466 1.00 90.56 122 LYS A CA 1
ATOM 962 C C . LYS A 1 122 ? 6.959 14.051 19.161 1.00 90.56 122 LYS A C 1
ATOM 964 O O . LYS A 1 122 ? 6.356 14.015 18.092 1.00 90.56 122 LYS A O 1
ATOM 969 N N . LYS A 1 123 ? 8.271 14.270 19.250 1.00 94.31 123 LYS A N 1
ATOM 970 C CA . LYS A 1 123 ? 9.196 14.146 18.116 1.00 94.31 123 LYS A CA 1
ATOM 971 C C . LYS A 1 123 ? 9.796 12.746 18.186 1.00 94.31 123 LYS A C 1
ATOM 973 O O . LYS A 1 123 ? 10.341 12.400 19.227 1.00 94.31 123 LYS A O 1
ATOM 978 N N . LEU A 1 124 ? 9.641 11.965 17.122 1.00 94.69 124 LEU A N 1
ATOM 979 C CA . LEU A 1 124 ? 10.107 10.579 17.044 1.00 94.69 124 LEU A CA 1
ATOM 980 C C . LEU A 1 124 ? 11.281 10.476 16.067 1.00 94.69 124 LEU A C 1
ATOM 982 O O . LEU A 1 124 ? 11.237 11.102 15.003 1.00 94.69 124 LEU A O 1
ATOM 986 N N . SER A 1 125 ? 12.291 9.666 16.390 1.00 95.75 125 SER A N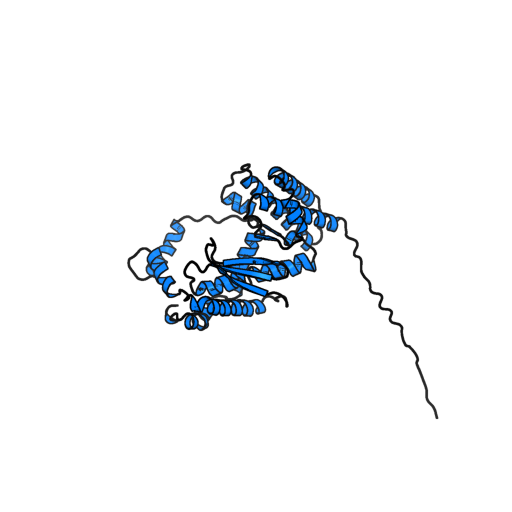 1
ATOM 987 C CA . SER A 1 125 ? 13.334 9.281 15.428 1.00 95.75 125 SER A CA 1
ATOM 988 C C . SER A 1 125 ? 12.745 8.494 14.245 1.00 95.75 125 SER A C 1
ATOM 990 O O . SER A 1 125 ? 11.568 8.121 14.250 1.00 95.75 125 SER A O 1
ATOM 992 N N . PHE A 1 126 ? 13.547 8.238 13.208 1.00 95.12 126 PHE A N 1
A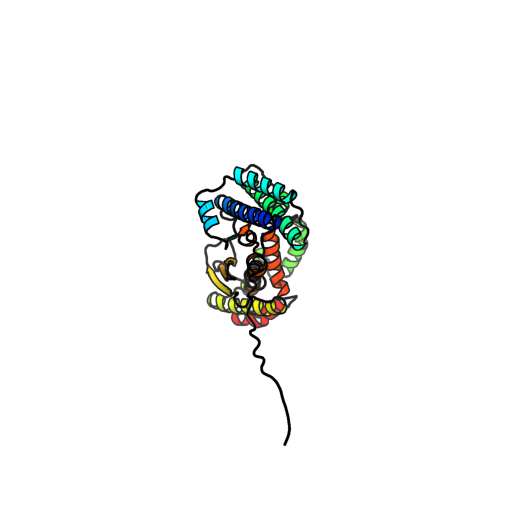TOM 993 C CA . PHE A 1 126 ? 13.122 7.366 12.109 1.00 95.12 126 PHE A CA 1
ATOM 994 C C . PHE A 1 126 ? 12.832 5.939 12.606 1.00 95.12 126 PHE A C 1
ATOM 996 O O . PHE A 1 126 ? 11.787 5.379 12.283 1.00 95.12 126 PHE A O 1
ATOM 1003 N N . ASP A 1 127 ? 13.681 5.404 13.483 1.00 95.62 127 ASP A N 1
ATOM 1004 C CA . ASP A 1 127 ? 13.524 4.062 14.059 1.00 95.62 127 ASP A CA 1
ATOM 1005 C C . ASP A 1 127 ? 12.261 3.976 14.920 1.00 95.62 127 ASP A C 1
ATOM 1007 O O . ASP A 1 127 ? 11.454 3.059 14.770 1.00 95.62 127 ASP A O 1
ATOM 1011 N N . GLU A 1 128 ? 12.020 4.986 15.763 1.00 96.69 128 GLU A N 1
ATOM 1012 C CA . GLU A 1 128 ? 10.786 5.086 16.542 1.00 96.69 128 GLU A CA 1
ATOM 1013 C C . GLU A 1 128 ? 9.546 5.173 15.651 1.00 96.69 128 GLU A C 1
ATOM 1015 O O . GLU A 1 128 ? 8.520 4.596 16.005 1.00 96.69 128 GLU A O 1
ATOM 1020 N N . GLN A 1 129 ? 9.623 5.855 14.504 1.00 96.38 129 GLN A N 1
ATOM 1021 C CA . GLN A 1 129 ? 8.540 5.884 13.520 1.00 96.38 129 GLN A CA 1
ATOM 1022 C C . GLN A 1 129 ? 8.350 4.520 12.851 1.00 96.38 129 GLN A C 1
ATOM 1024 O O . GLN A 1 129 ? 7.212 4.067 12.782 1.00 96.38 129 GLN A O 1
ATOM 1029 N N . SER A 1 130 ? 9.419 3.833 12.427 1.00 96.50 130 SER A N 1
ATOM 1030 C CA . SER A 1 130 ? 9.315 2.478 11.859 1.00 96.50 130 SER A CA 1
ATOM 1031 C C . SER A 1 130 ? 8.613 1.519 12.826 1.00 96.50 130 SER A C 1
ATOM 1033 O O . SER A 1 130 ? 7.612 0.894 12.470 1.00 96.50 130 SER A O 1
ATOM 1035 N N . ARG A 1 131 ? 9.023 1.530 14.098 1.00 97.06 131 ARG A N 1
ATOM 1036 C CA . ARG A 1 131 ? 8.475 0.651 15.131 1.00 97.06 131 ARG A CA 1
ATOM 1037 C C . ARG A 1 131 ? 7.067 1.037 15.567 1.00 97.06 131 ARG A C 1
ATOM 1039 O O . ARG A 1 131 ? 6.216 0.171 15.714 1.00 97.06 131 ARG A O 1
ATOM 1046 N N . LEU A 1 132 ? 6.798 2.320 15.815 1.00 97.06 132 LEU A N 1
ATOM 1047 C CA . LEU A 1 132 ? 5.496 2.748 16.338 1.00 97.06 132 LEU A CA 1
ATOM 1048 C C . LEU A 1 132 ? 4.421 2.855 15.259 1.00 97.06 132 LEU A C 1
ATOM 1050 O O . LEU A 1 132 ? 3.254 2.647 15.579 1.00 97.06 132 LEU A O 1
ATOM 1054 N N . LEU A 1 133 ? 4.784 3.196 14.019 1.00 97.25 133 LEU A N 1
ATOM 1055 C CA . LEU A 1 133 ? 3.818 3.321 12.930 1.00 97.25 133 LEU A CA 1
ATOM 1056 C C . LEU A 1 133 ? 3.629 2.013 12.168 1.00 97.25 133 LEU A C 1
ATOM 1058 O O . LEU A 1 133 ? 2.493 1.749 11.790 1.00 97.25 133 LEU A O 1
ATOM 1062 N N . TYR A 1 134 ? 4.678 1.204 11.977 1.00 97.19 134 TYR A N 1
ATOM 1063 C CA . TYR A 1 134 ? 4.655 0.030 11.093 1.00 97.19 134 TYR A CA 1
ATOM 1064 C C . TYR A 1 134 ? 4.984 -1.309 11.779 1.00 97.19 134 TYR A C 1
ATOM 1066 O O . TYR A 1 134 ? 4.984 -2.331 11.102 1.00 97.19 134 TYR A O 1
ATOM 1074 N N . ASP A 1 135 ? 5.215 -1.325 13.098 1.00 96.50 135 ASP A N 1
ATOM 1075 C CA . ASP A 1 135 ? 5.515 -2.531 13.899 1.00 96.50 135 ASP A CA 1
ATOM 1076 C C . ASP A 1 135 ? 6.745 -3.322 13.398 1.00 96.50 135 ASP A C 1
ATOM 1078 O O . ASP A 1 135 ? 6.806 -4.547 13.466 1.00 96.50 135 ASP A O 1
ATOM 1082 N N . THR A 1 136 ? 7.743 -2.601 12.875 1.00 95.62 136 THR A N 1
ATOM 1083 C CA . THR A 1 136 ? 9.001 -3.153 12.346 1.00 95.62 136 THR A CA 1
ATOM 1084 C C . THR A 1 136 ? 10.197 -2.276 12.722 1.00 95.62 136 THR A C 1
ATOM 1086 O O . THR A 1 136 ? 10.023 -1.138 13.146 1.00 95.62 136 THR A O 1
ATOM 1089 N N . GLU A 1 137 ? 11.416 -2.775 12.548 1.00 93.62 137 GLU A N 1
ATOM 1090 C CA . GLU A 1 137 ? 12.646 -1.992 12.692 1.00 93.62 137 GLU A CA 1
ATOM 1091 C C . GLU A 1 137 ? 13.317 -1.852 11.323 1.00 93.62 137 GLU A C 1
ATOM 1093 O O . GLU A 1 137 ? 13.517 -2.839 10.612 1.00 93.62 137 GLU A O 1
ATOM 1098 N N . ALA A 1 138 ? 13.637 -0.621 10.923 1.00 91.12 138 ALA A N 1
ATOM 1099 C CA . ALA A 1 138 ? 14.307 -0.383 9.653 1.00 91.12 138 ALA A CA 1
ATOM 1100 C C . ALA A 1 138 ? 15.793 -0.805 9.719 1.00 91.12 138 ALA A C 1
ATOM 1102 O O . ALA A 1 138 ? 16.505 -0.416 10.652 1.00 91.12 138 ALA A O 1
ATOM 1103 N N . PRO A 1 139 ? 16.305 -1.562 8.729 1.00 92.81 139 PRO A N 1
ATOM 1104 C CA . PRO A 1 139 ? 17.711 -1.943 8.696 1.00 92.81 139 PRO A CA 1
ATOM 1105 C C . PRO A 1 139 ? 18.613 -0.725 8.472 1.00 92.81 139 PRO A C 1
ATOM 1107 O O . PRO A 1 139 ? 18.311 0.170 7.681 1.00 92.81 139 PRO A O 1
ATOM 1110 N N . HIS A 1 140 ? 19.757 -0.723 9.152 1.00 94.19 140 HIS A N 1
ATOM 1111 C CA . HIS A 1 140 ? 20.766 0.324 9.052 1.00 94.19 140 HIS A CA 1
ATOM 1112 C C . HIS A 1 140 ? 21.884 -0.082 8.087 1.00 94.19 140 HIS A C 1
ATOM 1114 O O . HIS A 1 140 ? 22.507 -1.125 8.274 1.00 94.19 140 HIS A O 1
ATOM 1120 N N . PHE A 1 141 ? 22.187 0.781 7.114 1.00 93.62 141 PHE A N 1
ATOM 1121 C CA . PHE A 1 141 ? 23.274 0.600 6.146 1.00 93.62 141 PHE A CA 1
ATOM 1122 C C . PHE A 1 141 ? 24.149 1.855 6.075 1.00 93.62 141 PHE A C 1
ATOM 1124 O O . PHE A 1 141 ? 23.642 2.980 6.054 1.00 93.62 141 PHE A O 1
ATOM 1131 N N . LYS A 1 142 ? 25.470 1.688 5.989 1.00 95.50 142 LYS A N 1
ATOM 1132 C CA . LYS A 1 142 ? 26.419 2.770 5.686 1.00 95.50 142 LYS A CA 1
ATOM 1133 C C . LYS A 1 142 ? 26.566 2.926 4.177 1.00 95.50 142 LYS A C 1
ATOM 1135 O O . LYS A 1 142 ? 26.596 1.936 3.454 1.00 95.50 142 LYS A O 1
ATOM 1140 N N . PHE A 1 143 ? 26.787 4.151 3.694 1.00 94.62 143 PHE A N 1
ATOM 1141 C CA . PHE A 1 143 ? 26.993 4.393 2.257 1.00 94.62 143 PHE A CA 1
ATOM 1142 C C . PHE A 1 143 ? 28.117 3.537 1.642 1.00 94.62 143 PHE A C 1
ATOM 1144 O O . PHE A 1 143 ? 27.962 3.040 0.530 1.00 94.62 143 PHE A O 1
ATOM 1151 N N . SER A 1 144 ? 29.183 3.269 2.404 1.00 96.50 144 SER A N 1
ATOM 1152 C CA . SER A 1 144 ? 30.308 2.416 1.994 1.00 96.50 144 SER A CA 1
ATOM 1153 C C . SER A 1 144 ? 29.932 0.964 1.666 1.00 96.50 144 SER A C 1
ATOM 1155 O O . SER A 1 144 ? 30.686 0.265 0.995 1.00 96.50 144 SER A O 1
ATOM 1157 N N . GLU A 1 145 ? 28.785 0.476 2.141 1.00 96.50 145 GLU A N 1
ATOM 1158 C CA . GLU A 1 145 ? 28.307 -0.881 1.846 1.00 96.50 145 GLU A CA 1
ATOM 1159 C C . GLU A 1 145 ? 27.804 -0.996 0.398 1.00 96.50 145 GLU A C 1
ATOM 1161 O O . GLU A 1 145 ? 27.890 -2.065 -0.210 1.00 96.50 145 GLU A O 1
ATOM 1166 N N . PHE A 1 146 ? 27.376 0.120 -0.204 1.00 96.25 146 PHE A N 1
ATOM 1167 C CA . PHE A 1 146 ? 26.953 0.175 -1.603 1.00 96.25 146 PHE A CA 1
ATOM 1168 C C . PHE A 1 146 ? 28.123 0.352 -2.584 1.00 96.25 146 PHE A C 1
ATOM 1170 O O . PHE A 1 146 ? 27.965 0.019 -3.759 1.00 96.25 146 PHE A O 1
ATOM 1177 N N . ASP A 1 147 ? 29.303 0.807 -2.140 1.00 96.12 147 ASP A N 1
ATOM 1178 C CA . ASP A 1 147 ? 30.444 1.147 -3.013 1.00 96.12 147 ASP A CA 1
ATOM 1179 C C . ASP A 1 147 ? 30.859 0.001 -3.947 1.00 96.12 147 ASP A C 1
ATOM 1181 O O . ASP A 1 147 ? 31.129 0.219 -5.131 1.00 96.12 147 ASP A O 1
ATOM 1185 N N . LYS A 1 148 ? 30.874 -1.243 -3.447 1.00 95.75 148 LYS A N 1
ATOM 1186 C CA . LYS A 1 148 ? 31.194 -2.431 -4.258 1.00 95.75 148 LYS A CA 1
ATOM 1187 C C . LYS A 1 148 ? 30.163 -2.639 -5.372 1.00 95.75 148 LYS A C 1
ATOM 1189 O O . LYS A 1 148 ? 30.537 -2.872 -6.520 1.00 95.75 148 LYS A O 1
ATOM 1194 N N . THR A 1 149 ? 28.878 -2.527 -5.045 1.00 96.00 149 THR A N 1
ATOM 1195 C CA . THR A 1 149 ? 27.769 -2.680 -5.996 1.00 96.00 149 THR A CA 1
ATOM 1196 C C . THR A 1 149 ? 27.769 -1.553 -7.026 1.00 96.00 149 THR A C 1
ATOM 1198 O O . THR A 1 149 ? 27.686 -1.821 -8.222 1.00 96.00 149 THR A O 1
ATOM 1201 N N . LEU A 1 150 ? 27.957 -0.305 -6.588 1.00 95.88 150 LEU A N 1
ATOM 1202 C CA . LEU A 1 150 ? 28.049 0.867 -7.462 1.00 95.88 150 LEU A CA 1
ATOM 1203 C C . LEU A 1 150 ? 29.257 0.780 -8.405 1.00 95.88 150 LEU A C 1
ATOM 1205 O O . LEU A 1 150 ? 29.126 1.077 -9.591 1.00 95.88 150 LEU A O 1
ATOM 1209 N N . LYS A 1 151 ? 30.417 0.313 -7.922 1.00 95.50 151 LYS A N 1
ATOM 1210 C CA . LYS A 1 151 ? 31.606 0.089 -8.757 1.00 95.50 151 LYS A CA 1
ATOM 1211 C C . LYS A 1 151 ? 31.364 -0.984 -9.820 1.00 95.50 151 LYS A C 1
ATOM 1213 O O . LYS A 1 151 ? 31.690 -0.746 -10.981 1.00 95.50 151 LYS A O 1
ATOM 1218 N N . ASN A 1 152 ? 30.774 -2.119 -9.444 1.00 95.38 152 ASN A N 1
ATOM 1219 C CA . ASN A 1 152 ? 30.433 -3.188 -10.384 1.00 95.38 152 ASN A CA 1
ATOM 1220 C C . ASN A 1 152 ? 29.429 -2.693 -11.440 1.00 95.38 152 ASN A C 1
ATOM 1222 O O . ASN A 1 152 ? 29.661 -2.847 -12.636 1.00 95.38 152 ASN A O 1
ATOM 1226 N N . PHE A 1 153 ? 28.357 -2.016 -11.018 1.00 95.31 153 PHE A N 1
ATOM 1227 C CA . PHE A 1 153 ? 27.354 -1.455 -11.926 1.00 95.31 153 PHE A CA 1
ATOM 1228 C C . PHE A 1 153 ? 27.957 -0.407 -12.879 1.00 95.31 153 PHE A C 1
ATOM 1230 O O . PHE A 1 153 ? 27.650 -0.388 -14.069 1.00 95.31 153 PHE A O 1
ATOM 1237 N N . ASN A 1 154 ? 28.908 0.401 -12.400 1.00 95.56 154 ASN A N 1
ATOM 1238 C CA . ASN A 1 154 ? 29.636 1.360 -13.229 1.00 95.56 154 ASN A CA 1
ATOM 1239 C C . ASN A 1 154 ? 30.554 0.723 -14.285 1.00 95.56 154 ASN A C 1
ATOM 1241 O O . ASN A 1 154 ? 30.847 1.381 -15.283 1.00 95.56 154 ASN A O 1
ATOM 1245 N N . GLN A 1 155 ? 31.003 -0.520 -14.082 1.00 94.81 155 GLN A N 1
ATOM 1246 C CA . GLN A 1 155 ? 31.787 -1.277 -15.065 1.00 94.81 155 GLN A CA 1
ATOM 1247 C C . GLN A 1 155 ? 30.911 -1.939 -16.138 1.00 94.81 155 GLN A C 1
ATOM 1249 O O . GLN A 1 155 ? 31.369 -2.096 -17.265 1.00 94.81 155 GLN A O 1
ATOM 1254 N N . LEU A 1 156 ? 29.662 -2.291 -15.811 1.00 94.31 156 LEU A N 1
ATOM 1255 C CA . LEU A 1 156 ? 28.711 -2.890 -16.757 1.00 94.31 156 LEU A CA 1
ATOM 1256 C C . LEU A 1 156 ? 28.161 -1.880 -17.778 1.00 94.31 156 LEU A C 1
ATOM 1258 O O . LEU A 1 156 ? 27.798 -2.261 -18.887 1.00 94.31 156 LEU A O 1
ATOM 1262 N N . LEU A 1 157 ? 28.085 -0.596 -17.413 1.00 93.81 157 LEU A N 1
ATOM 1263 C CA . LEU A 1 157 ? 27.452 0.433 -18.240 1.00 93.81 157 LEU A CA 1
ATOM 1264 C C . LEU A 1 157 ? 28.461 1.202 -19.118 1.00 93.81 157 LEU A C 1
ATOM 1266 O O . LEU A 1 157 ? 29.418 1.774 -18.579 1.00 93.81 157 LEU A O 1
ATOM 1270 N N . PRO A 1 158 ? 28.235 1.298 -20.445 1.00 91.25 158 PRO A N 1
ATOM 1271 C CA . PRO A 1 158 ? 29.171 1.918 -21.381 1.00 91.25 158 PRO A CA 1
ATOM 1272 C C . PRO A 1 158 ? 29.239 3.444 -21.236 1.00 91.25 158 PRO A C 1
ATOM 1274 O O . PRO A 1 158 ? 28.244 4.107 -20.944 1.00 91.25 158 PRO A O 1
ATOM 1277 N N . GLY A 1 159 ? 30.420 4.007 -21.505 1.00 91.94 159 GLY A N 1
ATOM 1278 C CA . GLY A 1 159 ? 30.694 5.447 -21.450 1.00 91.94 159 GLY A CA 1
ATOM 1279 C C . GLY A 1 159 ? 31.525 5.881 -20.236 1.00 91.94 159 GLY A C 1
ATOM 1280 O O . GLY A 1 159 ? 31.739 5.119 -19.288 1.00 91.94 159 GLY A O 1
ATOM 1281 N N . SER A 1 160 ? 32.000 7.127 -20.284 1.00 92.00 160 SER A N 1
ATOM 1282 C CA . SER A 1 160 ? 32.914 7.744 -19.305 1.00 92.00 160 SER A CA 1
ATOM 1283 C C . SER A 1 160 ? 32.249 8.753 -18.357 1.00 92.00 160 SER A C 1
ATOM 1285 O O . SER A 1 160 ? 32.919 9.302 -17.485 1.00 92.00 160 SER A O 1
ATOM 1287 N N . GLU A 1 161 ? 30.949 9.007 -18.512 1.00 95.31 161 GLU A N 1
ATOM 1288 C CA . GLU A 1 161 ? 30.179 9.909 -17.648 1.00 95.31 161 GLU A CA 1
ATOM 1289 C C . GLU A 1 161 ? 29.881 9.292 -16.269 1.00 95.31 161 GLU A C 1
ATOM 1291 O O . GLU A 1 161 ? 30.170 8.122 -15.998 1.00 95.31 161 GLU A O 1
ATOM 1296 N N . SER A 1 162 ? 29.265 10.086 -15.387 1.00 96.38 162 SER A N 1
ATOM 1297 C CA . SER A 1 162 ? 28.827 9.624 -14.070 1.00 96.38 162 SER A CA 1
ATOM 1298 C C . SER A 1 162 ? 27.838 8.457 -14.166 1.00 96.38 162 SER A C 1
ATOM 1300 O O . SER A 1 162 ? 27.036 8.351 -15.097 1.00 96.38 162 SER A O 1
ATOM 1302 N N . LEU A 1 163 ? 27.866 7.588 -13.151 1.00 95.94 163 LEU A N 1
ATOM 1303 C CA . LEU A 1 163 ? 27.046 6.377 -13.089 1.00 95.94 163 LEU A CA 1
ATOM 1304 C C . LEU A 1 163 ? 25.550 6.644 -13.329 1.00 95.94 163 LEU A C 1
ATOM 1306 O O . LEU A 1 163 ? 24.905 5.886 -14.046 1.00 95.94 163 LEU A O 1
ATOM 1310 N N . SER A 1 164 ? 25.009 7.736 -12.783 1.00 95.88 164 SER A N 1
ATOM 1311 C CA . SER A 1 164 ? 23.603 8.117 -12.962 1.00 95.88 164 SER A CA 1
ATOM 1312 C C . SER A 1 164 ? 23.254 8.460 -14.413 1.00 95.88 164 SER A C 1
ATOM 1314 O O . SER A 1 164 ? 22.211 8.028 -14.899 1.00 95.88 164 SER A O 1
ATOM 1316 N N . VAL A 1 165 ? 24.130 9.169 -15.135 1.00 96.06 165 VAL A N 1
ATOM 1317 C CA . VAL A 1 165 ? 23.930 9.488 -16.560 1.00 96.06 165 VAL A CA 1
ATOM 1318 C C . VAL A 1 165 ? 23.966 8.215 -17.404 1.00 96.06 165 VAL A C 1
ATOM 1320 O O . VAL A 1 165 ? 23.087 8.006 -18.239 1.00 96.06 165 VAL A O 1
ATOM 1323 N N . LYS A 1 166 ? 24.930 7.322 -17.141 1.00 96.12 166 LYS A N 1
ATOM 1324 C CA . LYS A 1 166 ? 25.038 6.038 -17.851 1.00 96.12 166 LYS A CA 1
ATOM 1325 C C . LYS A 1 166 ? 23.837 5.126 -17.583 1.00 96.12 166 LYS A C 1
ATOM 1327 O O . LYS A 1 166 ? 23.323 4.511 -18.512 1.00 96.12 166 LYS A O 1
ATOM 1332 N N . ALA A 1 167 ? 23.363 5.072 -16.337 1.00 94.75 167 ALA A N 1
ATOM 1333 C CA . ALA A 1 167 ? 22.207 4.268 -15.945 1.00 94.75 167 ALA A CA 1
ATOM 1334 C C . ALA A 1 167 ? 20.899 4.790 -16.557 1.00 94.75 167 ALA A C 1
ATOM 1336 O O . ALA A 1 167 ? 20.099 3.992 -17.040 1.00 94.75 167 ALA A O 1
ATOM 1337 N N . ASN A 1 168 ? 20.699 6.112 -16.594 1.00 94.50 168 ASN A N 1
ATOM 1338 C CA . ASN A 1 168 ? 19.536 6.707 -17.252 1.00 94.50 168 ASN A CA 1
ATOM 1339 C C . ASN A 1 168 ? 19.564 6.434 -18.761 1.00 94.50 168 ASN A C 1
ATOM 1341 O O . ASN A 1 168 ? 18.628 5.822 -19.259 1.00 94.50 168 ASN A O 1
ATOM 1345 N N . ARG A 1 169 ? 20.677 6.715 -19.458 1.00 93.94 169 ARG A N 1
ATOM 1346 C CA . ARG A 1 169 ? 20.813 6.407 -20.896 1.00 93.94 169 ARG A CA 1
ATOM 1347 C C . ARG A 1 169 ? 20.570 4.929 -21.211 1.00 93.94 169 ARG A C 1
ATOM 1349 O O . ARG A 1 169 ? 19.986 4.611 -22.243 1.00 93.94 169 ARG A O 1
ATOM 1356 N N . PHE A 1 170 ? 21.017 4.020 -20.341 1.00 93.00 170 PHE A N 1
ATOM 1357 C CA . PHE A 1 170 ? 20.716 2.601 -20.501 1.00 93.00 170 PHE A CA 1
ATOM 1358 C C . PHE A 1 170 ? 19.205 2.344 -20.426 1.00 93.00 170 PHE A C 1
ATOM 1360 O O . PHE A 1 170 ? 18.648 1.771 -21.359 1.00 93.00 170 PHE A O 1
ATOM 1367 N N . LYS A 1 171 ? 18.541 2.831 -19.370 1.00 93.31 171 LYS A N 1
ATOM 1368 C CA . LYS A 1 171 ? 17.093 2.682 -19.163 1.00 93.31 171 LYS A CA 1
ATOM 1369 C C . LYS A 1 171 ? 16.244 3.358 -20.242 1.00 93.31 171 LYS A C 1
ATOM 1371 O O . LYS A 1 171 ? 15.202 2.816 -20.596 1.00 93.31 171 LYS A O 1
ATOM 1376 N N . ASP A 1 172 ? 16.676 4.494 -20.784 1.00 95.31 172 ASP A N 1
ATOM 1377 C CA . ASP A 1 172 ? 15.922 5.271 -21.778 1.00 95.31 172 ASP A CA 1
ATOM 1378 C C . ASP A 1 172 ? 15.644 4.475 -23.068 1.00 95.31 172 ASP A C 1
ATOM 1380 O O . ASP A 1 172 ? 14.628 4.687 -23.728 1.00 95.31 172 ASP A O 1
ATOM 1384 N N . GLN A 1 173 ? 16.481 3.479 -23.385 1.00 95.25 173 GLN A N 1
ATOM 1385 C CA . GLN A 1 173 ? 16.266 2.541 -24.499 1.00 95.25 173 GLN A CA 1
ATOM 1386 C C . GLN A 1 173 ? 15.036 1.631 -24.315 1.00 95.25 173 GLN A C 1
ATOM 1388 O O . GLN A 1 173 ? 14.594 0.996 -25.270 1.00 95.25 173 GLN A O 1
ATOM 1393 N N . PHE A 1 174 ? 14.479 1.574 -23.102 1.00 96.94 174 PHE A N 1
ATOM 1394 C CA . PHE A 1 174 ? 13.329 0.752 -22.731 1.00 96.94 174 PHE A CA 1
ATOM 1395 C C . PHE A 1 174 ? 12.070 1.583 -22.428 1.00 96.94 174 PHE A C 1
ATOM 1397 O O . PHE A 1 174 ? 11.130 1.068 -21.823 1.00 96.94 174 PHE A O 1
ATOM 1404 N N . ILE A 1 175 ? 12.035 2.868 -22.797 1.00 97.69 175 ILE A N 1
ATOM 1405 C CA . ILE A 1 175 ? 10.839 3.711 -22.647 1.00 97.69 175 ILE A CA 1
ATOM 1406 C C . ILE A 1 175 ? 9.709 3.181 -23.541 1.00 97.69 175 ILE A C 1
ATOM 1408 O O . ILE A 1 175 ? 9.903 2.929 -24.729 1.00 97.69 175 ILE A O 1
ATOM 1412 N N . ILE A 1 176 ? 8.506 3.056 -22.976 1.00 98.12 176 ILE A N 1
ATOM 1413 C CA . ILE A 1 176 ? 7.287 2.725 -23.718 1.00 98.12 176 ILE A CA 1
ATOM 1414 C C . ILE A 1 176 ? 6.834 3.977 -24.496 1.00 98.12 176 ILE A C 1
ATOM 1416 O O . ILE A 1 176 ? 6.597 5.017 -23.871 1.00 98.12 176 ILE A O 1
ATOM 1420 N N . PRO A 1 177 ? 6.667 3.922 -25.833 1.00 97.56 177 PRO A N 1
ATOM 1421 C CA . PRO A 1 177 ? 6.079 5.028 -26.589 1.00 97.56 177 PRO A CA 1
ATOM 1422 C C . PRO A 1 177 ? 4.646 5.326 -26.128 1.00 97.56 177 PRO A C 1
ATOM 1424 O O . PRO A 1 177 ? 3.870 4.406 -25.863 1.00 97.56 177 PRO A O 1
ATOM 1427 N N . LYS A 1 178 ? 4.281 6.611 -26.015 1.00 95.00 178 LYS A N 1
ATOM 1428 C CA . LYS A 1 178 ? 3.012 7.034 -25.386 1.00 95.00 178 LYS A CA 1
ATOM 1429 C C . LYS A 1 178 ? 1.768 6.473 -26.085 1.00 95.00 178 LYS A C 1
ATOM 1431 O O . LYS A 1 178 ? 0.818 6.088 -25.418 1.00 95.00 178 LYS A O 1
ATOM 1436 N N . ASP A 1 179 ? 1.807 6.356 -27.409 1.00 96.62 179 ASP A N 1
ATOM 1437 C CA . ASP A 1 179 ? 0.767 5.751 -28.252 1.00 96.62 179 ASP A CA 1
ATOM 1438 C C . ASP A 1 179 ? 0.553 4.248 -27.993 1.00 96.62 179 ASP A C 1
ATOM 1440 O O . ASP A 1 179 ? -0.498 3.702 -28.322 1.00 96.62 179 ASP A O 1
ATOM 1444 N N . LYS A 1 180 ? 1.526 3.582 -27.364 1.00 98.00 180 LYS A N 1
ATOM 1445 C CA . LYS A 1 180 ? 1.521 2.142 -27.071 1.00 98.00 180 LYS A CA 1
ATOM 1446 C C . LYS A 1 180 ? 1.286 1.824 -25.596 1.00 98.00 180 LYS A C 1
ATOM 1448 O O . LYS A 1 180 ? 1.160 0.651 -25.246 1.00 98.00 180 LYS A O 1
ATOM 1453 N N . LEU A 1 181 ? 1.234 2.848 -24.740 1.00 96.88 181 LEU A N 1
ATOM 1454 C CA . LEU A 1 181 ? 1.229 2.700 -23.287 1.00 96.88 181 LEU A CA 1
ATOM 1455 C C . LEU A 1 181 ? 0.059 1.838 -22.790 1.00 96.88 181 LEU A C 1
ATOM 1457 O O . LEU A 1 181 ? 0.305 0.876 -22.066 1.00 96.88 181 LEU A O 1
ATOM 1461 N N . SER A 1 182 ? -1.170 2.120 -23.249 1.00 96.94 182 SER A N 1
ATOM 1462 C CA . SER A 1 182 ? -2.364 1.323 -22.906 1.00 96.94 182 SER A CA 1
ATOM 1463 C C . SER A 1 182 ? -2.166 -0.147 -23.258 1.00 96.94 182 SER A C 1
ATOM 1465 O O . SER A 1 182 ? -2.186 -0.993 -22.375 1.00 96.94 182 SER A O 1
ATOM 1467 N N . LEU A 1 183 ? -1.859 -0.451 -24.525 1.00 98.38 183 LEU A N 1
ATOM 1468 C CA . LEU A 1 183 ? -1.754 -1.828 -25.013 1.00 98.38 183 LEU A CA 1
ATOM 1469 C C . LEU A 1 183 ? -0.680 -2.646 -24.274 1.00 98.38 183 LEU A C 1
ATOM 1471 O O . LEU A 1 183 ? -0.873 -3.833 -24.015 1.00 98.38 183 LEU A O 1
ATOM 1475 N N . VAL A 1 184 ? 0.447 -2.020 -23.923 1.00 98.56 184 VAL A N 1
ATOM 1476 C CA . VAL A 1 184 ? 1.510 -2.665 -23.138 1.00 98.56 184 VAL A CA 1
ATOM 1477 C C . VAL A 1 184 ? 1.037 -2.972 -21.712 1.00 98.56 184 VAL A C 1
ATOM 1479 O O . VAL A 1 184 ? 1.259 -4.084 -21.229 1.00 98.56 184 VAL A O 1
ATOM 1482 N N . PHE A 1 185 ? 0.352 -2.032 -21.053 1.00 98.50 185 PHE A N 1
ATOM 1483 C CA . PHE A 1 185 ? -0.222 -2.248 -19.722 1.00 98.50 185 PHE A CA 1
ATOM 1484 C C . PHE A 1 185 ? -1.356 -3.276 -19.735 1.00 98.50 185 PHE A C 1
ATOM 1486 O O . PHE A 1 185 ? -1.355 -4.161 -18.887 1.00 98.50 185 PHE A O 1
ATOM 1493 N N . ASP A 1 186 ? -2.266 -3.227 -20.708 1.00 98.50 186 ASP A N 1
ATOM 1494 C CA . ASP A 1 186 ? -3.383 -4.169 -20.853 1.00 98.50 186 ASP A CA 1
ATOM 1495 C C . ASP A 1 186 ? -2.883 -5.622 -20.942 1.00 98.50 186 ASP A C 1
ATOM 1497 O O . ASP A 1 186 ? -3.440 -6.531 -20.322 1.00 98.50 186 ASP A O 1
ATOM 1501 N N . ILE A 1 187 ? -1.786 -5.849 -21.673 1.00 98.62 187 ILE A N 1
ATOM 1502 C CA . ILE A 1 187 ? -1.169 -7.173 -21.824 1.00 98.62 187 ILE A CA 1
ATOM 1503 C C . ILE A 1 187 ? -0.417 -7.592 -20.556 1.00 98.62 187 ILE A C 1
ATOM 1505 O O . ILE A 1 187 ? -0.549 -8.744 -20.139 1.00 98.62 187 ILE A O 1
ATOM 1509 N N . ALA A 1 188 ? 0.324 -6.680 -19.919 1.00 98.62 188 ALA A N 1
ATOM 1510 C CA . ALA A 1 188 ? 1.005 -6.957 -18.655 1.00 98.62 188 ALA A CA 1
ATOM 1511 C C . ALA A 1 188 ? 0.007 -7.291 -17.529 1.00 98.62 188 ALA A C 1
ATOM 1513 O O . ALA A 1 188 ? 0.147 -8.315 -16.866 1.00 98.62 188 ALA A O 1
ATOM 1514 N N . ILE A 1 189 ? -1.051 -6.490 -17.374 1.00 98.69 189 ILE A N 1
ATOM 1515 C CA . ILE A 1 189 ? -2.141 -6.690 -16.407 1.00 98.69 189 ILE A CA 1
ATOM 1516 C C . ILE A 1 189 ? -2.862 -8.015 -16.654 1.00 98.69 189 ILE A C 1
ATOM 1518 O O . ILE A 1 189 ? -3.115 -8.763 -15.707 1.00 98.69 189 ILE A O 1
ATOM 1522 N N . LYS A 1 190 ? -3.178 -8.335 -17.915 1.00 98.56 190 LYS A N 1
ATOM 1523 C CA . LYS A 1 190 ? -3.816 -9.608 -18.267 1.00 98.56 190 LYS A CA 1
ATOM 1524 C C . LYS A 1 190 ? -2.953 -10.799 -17.858 1.00 98.56 190 LYS A C 1
ATOM 1526 O O . LYS A 1 190 ? -3.484 -11.772 -17.331 1.00 98.56 190 LYS A O 1
ATOM 1531 N N . GLU A 1 191 ? -1.642 -10.723 -18.065 1.00 98.69 191 GLU A N 1
ATOM 1532 C CA . GLU A 1 191 ? -0.731 -11.803 -17.693 1.00 98.69 191 GLU A CA 1
ATOM 1533 C C . GLU A 1 191 ? -0.517 -11.902 -16.174 1.00 98.69 191 GLU A C 1
ATOM 1535 O O . GLU A 1 191 ? -0.614 -12.998 -15.621 1.00 98.69 191 GLU A O 1
ATOM 1540 N N . CYS A 1 192 ? -0.348 -10.768 -15.483 1.00 98.62 192 CYS A N 1
ATOM 1541 C CA . CYS A 1 192 ? -0.400 -10.672 -14.020 1.00 98.62 192 CYS A CA 1
ATOM 1542 C C . CYS A 1 192 ? -1.661 -11.370 -13.461 1.00 98.62 192 CYS A C 1
ATOM 1544 O O . CYS A 1 192 ? -1.580 -12.169 -12.523 1.00 98.62 192 CYS A O 1
ATOM 1546 N N . ARG A 1 193 ? -2.829 -11.152 -14.091 1.00 98.56 193 ARG A N 1
ATOM 1547 C CA . ARG A 1 193 ? -4.092 -11.814 -13.728 1.00 98.56 193 ARG A CA 1
ATOM 1548 C C . ARG A 1 193 ? -4.070 -13.321 -13.993 1.00 98.56 193 ARG A C 1
ATOM 1550 O O . ARG A 1 193 ? -4.418 -14.084 -13.094 1.00 98.56 193 ARG A O 1
ATOM 1557 N N . ASN A 1 194 ? -3.643 -13.756 -15.182 1.00 98.31 194 ASN A N 1
ATOM 1558 C CA . ASN A 1 194 ? -3.547 -15.179 -15.541 1.00 98.31 194 ASN A CA 1
ATOM 1559 C C . ASN A 1 194 ? -2.691 -15.955 -14.525 1.00 98.31 194 ASN A C 1
ATOM 1561 O O . ASN A 1 194 ? -3.109 -16.997 -14.025 1.00 98.31 194 ASN A O 1
ATOM 1565 N N . ARG A 1 195 ? -1.509 -15.418 -14.196 1.00 98.38 195 ARG A N 1
ATOM 1566 C CA . ARG A 1 195 ? -0.552 -16.006 -13.246 1.00 98.38 195 ARG A CA 1
ATOM 1567 C C . ARG A 1 195 ? -1.103 -16.029 -11.825 1.00 98.38 195 ARG A C 1
ATOM 1569 O O . ARG A 1 195 ? -1.017 -17.048 -11.150 1.00 98.38 195 ARG A O 1
ATOM 1576 N N . THR A 1 196 ? -1.773 -14.956 -11.408 1.00 98.25 196 THR A N 1
ATOM 1577 C CA . THR A 1 196 ? -2.465 -14.890 -10.111 1.00 98.25 196 THR A CA 1
ATOM 1578 C C . THR A 1 196 ? -3.489 -16.014 -9.937 1.00 98.25 196 THR A C 1
ATOM 1580 O O . THR A 1 196 ? -3.525 -16.641 -8.880 1.00 98.25 196 THR A O 1
ATOM 1583 N N . GLN A 1 197 ? -4.273 -16.328 -10.975 1.00 97.44 197 GLN A N 1
ATOM 1584 C CA . GLN A 1 197 ? -5.310 -17.370 -10.918 1.00 97.44 197 GLN A CA 1
ATOM 1585 C C . GLN A 1 197 ? -4.770 -18.798 -10.707 1.00 97.44 197 GLN A C 1
ATOM 1587 O O . GLN A 1 197 ? -5.552 -19.688 -10.380 1.00 97.44 197 GLN A O 1
ATOM 1592 N N . VAL A 1 198 ? -3.460 -19.031 -10.862 1.00 96.69 198 VAL A N 1
ATOM 1593 C CA . VAL A 1 198 ? -2.816 -20.321 -10.548 1.00 96.69 198 VAL A CA 1
ATOM 1594 C C . VAL A 1 198 ? -2.697 -20.537 -9.032 1.00 96.69 198 VAL A C 1
ATOM 1596 O O . VAL A 1 198 ? -2.753 -21.673 -8.565 1.00 96.69 198 VAL A O 1
ATOM 1599 N N . PHE A 1 199 ? -2.562 -19.454 -8.260 1.00 95.88 199 PHE A N 1
ATOM 1600 C CA . PHE A 1 199 ? -2.290 -19.493 -6.818 1.00 95.88 199 PHE A CA 1
ATOM 1601 C C . PHE A 1 199 ? -3.451 -18.978 -5.957 1.00 95.88 199 PHE A C 1
ATOM 1603 O O . PHE A 1 199 ? -3.565 -19.353 -4.790 1.00 95.88 199 PHE A O 1
ATOM 1610 N N . ILE A 1 200 ? -4.291 -18.097 -6.507 1.00 96.94 200 ILE A N 1
ATOM 1611 C CA . ILE A 1 200 ? -5.312 -17.343 -5.774 1.00 96.94 200 ILE A CA 1
ATOM 1612 C C . ILE A 1 200 ? -6.644 -17.401 -6.528 1.00 96.94 200 ILE A C 1
ATOM 1614 O O . ILE A 1 200 ? -6.744 -17.001 -7.689 1.00 96.94 200 ILE A O 1
ATOM 1618 N N . GLU A 1 201 ? -7.700 -17.840 -5.840 1.00 96.88 201 GLU A N 1
ATOM 1619 C CA . GLU A 1 201 ? -9.071 -17.762 -6.349 1.00 96.88 201 GLU A CA 1
ATOM 1620 C C . GLU A 1 201 ? -9.541 -16.297 -6.362 1.00 96.88 201 GLU A C 1
ATOM 1622 O O . GLU A 1 201 ? -9.834 -15.704 -5.321 1.00 96.88 201 GLU A O 1
ATOM 1627 N N . LEU A 1 202 ? -9.595 -15.699 -7.555 1.00 97.69 202 LEU A N 1
ATOM 1628 C CA . LEU A 1 202 ? -10.162 -14.365 -7.761 1.00 97.69 202 LEU A CA 1
ATOM 1629 C C . LEU A 1 202 ? -11.691 -14.404 -7.635 1.00 97.69 202 LEU A C 1
ATOM 1631 O O . LEU A 1 202 ? -12.346 -15.327 -8.122 1.00 97.69 202 LEU A O 1
ATOM 1635 N N . LEU A 1 203 ? -12.272 -13.380 -7.005 1.00 97.56 203 LEU A N 1
ATOM 1636 C CA . LEU A 1 203 ? -13.724 -13.282 -6.826 1.00 97.56 203 LEU A CA 1
ATOM 1637 C C . LEU A 1 203 ? -14.423 -13.173 -8.196 1.00 97.56 203 LEU A C 1
ATOM 1639 O O . LEU A 1 203 ? -13.959 -12.415 -9.036 1.00 97.56 203 LEU A O 1
ATOM 1643 N N . PRO A 1 204 ? -15.583 -13.804 -8.447 1.00 95.38 204 PRO A N 1
ATOM 1644 C CA . PRO A 1 204 ? -16.236 -13.724 -9.762 1.00 95.38 204 PRO A CA 1
ATOM 1645 C C . PRO A 1 204 ? -16.660 -12.314 -10.216 1.00 95.38 204 PRO A C 1
ATOM 1647 O O . PRO A 1 204 ? -17.002 -12.126 -11.380 1.00 95.38 204 PRO A O 1
ATOM 1650 N N . ASN A 1 205 ? -16.693 -11.344 -9.297 1.00 94.62 205 ASN A N 1
ATOM 1651 C CA . ASN A 1 205 ? -17.144 -9.971 -9.527 1.00 94.62 205 ASN A CA 1
ATOM 1652 C C . ASN A 1 205 ? -16.064 -8.902 -9.258 1.00 94.62 205 ASN A C 1
ATOM 1654 O O . ASN A 1 205 ? -16.401 -7.716 -9.239 1.00 94.62 205 ASN A O 1
ATOM 1658 N N . GLU A 1 206 ? -14.815 -9.296 -8.988 1.00 98.19 206 GLU A N 1
ATOM 1659 C CA . GLU A 1 206 ? -13.707 -8.335 -8.900 1.00 98.19 206 GLU A CA 1
ATOM 1660 C C . GLU A 1 206 ? -13.447 -7.687 -10.262 1.00 98.19 206 GLU A C 1
ATOM 1662 O O . GLU A 1 206 ? -13.669 -8.312 -11.301 1.00 98.19 206 GLU A O 1
ATOM 1667 N N . ASN A 1 207 ? -13.077 -6.409 -10.255 1.00 98.06 207 ASN A N 1
ATOM 1668 C CA . ASN A 1 207 ? -12.566 -5.703 -11.426 1.00 98.06 207 ASN A CA 1
ATOM 1669 C C . ASN A 1 207 ? -11.938 -4.365 -11.020 1.00 98.06 207 ASN A C 1
ATOM 1671 O O . ASN A 1 207 ? -12.212 -3.811 -9.953 1.00 98.06 207 ASN A O 1
ATOM 1675 N N . PHE A 1 208 ? -11.163 -3.779 -11.926 1.00 98.50 208 PHE A N 1
ATOM 1676 C CA . PHE A 1 208 ? -10.720 -2.398 -11.801 1.00 98.50 208 PHE A CA 1
ATOM 1677 C C . PHE A 1 208 ? -10.737 -1.663 -13.137 1.00 98.50 208 PHE A C 1
ATOM 1679 O O . PHE A 1 208 ? -10.713 -2.269 -14.207 1.00 98.50 208 PHE A O 1
ATOM 1686 N N . THR A 1 209 ? -10.744 -0.336 -13.061 1.00 98.19 209 THR A N 1
ATOM 1687 C CA . THR A 1 209 ? -10.494 0.552 -14.204 1.00 98.19 209 THR A CA 1
ATOM 1688 C C . THR A 1 209 ? -9.067 1.086 -14.132 1.00 98.19 209 THR A C 1
ATOM 1690 O O . THR A 1 209 ? -8.581 1.365 -13.036 1.00 98.19 209 THR A O 1
ATOM 1693 N N . LEU A 1 210 ? -8.413 1.230 -15.286 1.00 97.94 210 LEU A N 1
ATOM 1694 C CA . LEU A 1 210 ? -7.114 1.886 -15.427 1.00 97.94 210 LEU A CA 1
ATOM 1695 C C . LEU A 1 210 ? -7.307 3.302 -15.991 1.00 97.94 210 LEU A C 1
ATOM 1697 O O . LEU A 1 210 ? -7.993 3.477 -16.996 1.00 97.94 210 LEU A O 1
ATOM 1701 N N . GLU A 1 211 ? -6.683 4.300 -15.373 1.00 97.81 211 GLU A N 1
ATOM 1702 C CA . GLU A 1 211 ? -6.639 5.684 -15.860 1.00 97.81 211 GLU A CA 1
ATOM 1703 C C . GLU A 1 211 ? -5.191 6.184 -15.955 1.00 97.81 211 GLU A C 1
ATOM 1705 O O . GLU A 1 211 ? -4.359 5.904 -15.090 1.00 97.81 211 GLU A O 1
ATOM 1710 N N . TYR A 1 212 ? -4.903 6.996 -16.972 1.00 96.75 212 TYR A N 1
ATOM 1711 C CA . TYR A 1 212 ? -3.629 7.701 -17.112 1.00 96.75 212 TYR A CA 1
ATOM 1712 C C . TYR A 1 212 ? -3.780 9.156 -16.665 1.00 96.75 212 TYR A C 1
ATOM 1714 O O . TYR A 1 212 ? -4.682 9.866 -17.110 1.00 96.75 212 TYR A O 1
ATOM 1722 N N . VAL A 1 213 ? -2.902 9.600 -15.766 1.00 97.19 213 VAL A N 1
ATOM 1723 C CA . VAL A 1 213 ? -2.971 10.914 -15.109 1.00 97.19 213 VAL A CA 1
ATOM 1724 C C . VAL A 1 213 ? -1.627 11.648 -15.144 1.00 97.19 213 VAL A C 1
ATOM 1726 O O . VAL A 1 213 ? -0.604 11.089 -15.533 1.00 97.19 213 VAL A O 1
ATOM 1729 N N . LYS A 1 214 ? -1.645 12.926 -14.751 1.00 96.31 214 LYS A N 1
ATOM 1730 C CA . LYS A 1 214 ? -0.490 13.840 -14.647 1.00 96.31 214 LYS A CA 1
ATOM 1731 C C . LYS A 1 214 ? -0.596 14.674 -13.366 1.00 96.31 214 LYS A C 1
ATOM 1733 O O . LYS A 1 214 ? -1.642 14.627 -12.700 1.00 96.31 214 LYS A O 1
ATOM 1738 N N . ASP A 1 215 ? 0.447 15.439 -13.037 1.00 94.25 215 ASP A N 1
ATOM 1739 C CA . ASP A 1 215 ? 0.517 16.263 -11.822 1.00 94.25 215 ASP A CA 1
ATOM 1740 C C . ASP A 1 215 ? 0.235 15.433 -10.551 1.00 94.25 215 ASP A C 1
ATOM 1742 O O . ASP A 1 215 ? -0.708 15.677 -9.789 1.00 94.25 215 ASP A O 1
ATOM 1746 N N . LYS A 1 216 ? 0.989 14.338 -10.380 1.00 94.56 216 LYS A N 1
ATOM 1747 C CA . LYS A 1 216 ? 0.895 13.427 -9.225 1.00 94.56 216 LYS A CA 1
ATOM 1748 C C . LYS A 1 216 ? 2.290 13.118 -8.669 1.00 94.56 216 LYS A C 1
ATOM 1750 O O . LYS A 1 216 ? 3.223 12.944 -9.446 1.00 94.56 216 LYS A O 1
ATOM 1755 N N . PRO A 1 217 ? 2.447 12.985 -7.339 1.00 92.31 217 PRO A N 1
ATOM 1756 C CA . PRO A 1 217 ? 3.743 12.704 -6.714 1.00 92.31 217 PRO A CA 1
ATOM 1757 C C . PRO A 1 217 ? 4.149 11.217 -6.758 1.00 92.31 217 PRO A C 1
ATOM 1759 O O . PRO A 1 217 ? 5.211 10.862 -6.256 1.00 92.31 217 PRO A O 1
ATOM 1762 N N . TRP A 1 218 ? 3.307 10.341 -7.315 1.00 93.25 218 TRP A N 1
ATOM 1763 C CA . TRP A 1 218 ? 3.489 8.886 -7.375 1.00 93.25 218 TRP A CA 1
ATOM 1764 C C . TRP A 1 218 ? 3.519 8.372 -8.823 1.00 93.25 218 TRP A C 1
ATOM 1766 O O . TRP A 1 218 ? 3.169 9.103 -9.750 1.00 93.25 218 TRP A O 1
ATOM 1776 N N . SER A 1 219 ? 3.960 7.120 -9.023 1.00 92.25 219 SER A N 1
ATOM 1777 C CA . SER A 1 219 ? 4.055 6.482 -10.356 1.00 92.25 219 SER A CA 1
ATOM 1778 C C . SER A 1 219 ? 2.825 5.645 -10.729 1.00 92.25 219 SER A C 1
ATOM 1780 O O . SER A 1 219 ? 2.391 5.670 -11.879 1.00 92.25 219 SER A O 1
ATOM 1782 N N . GLY A 1 220 ? 2.240 4.968 -9.744 1.00 95.44 220 GLY A N 1
ATOM 1783 C CA . GLY A 1 220 ? 0.950 4.292 -9.801 1.00 95.44 220 GLY A CA 1
ATOM 1784 C C . GLY A 1 220 ? 0.227 4.469 -8.465 1.00 95.44 220 GLY A C 1
ATOM 1785 O O . GLY A 1 220 ? 0.851 4.926 -7.500 1.00 95.44 220 GLY A O 1
ATOM 1786 N N . TYR A 1 221 ? -1.078 4.201 -8.443 1.00 96.94 221 TYR A N 1
ATOM 1787 C CA . TYR A 1 221 ? -1.877 4.180 -7.218 1.00 96.94 221 TYR A CA 1
ATOM 1788 C C . TYR A 1 221 ? -3.157 3.352 -7.384 1.00 96.94 221 TYR A C 1
ATOM 1790 O O . TYR A 1 221 ? -3.958 3.622 -8.288 1.00 96.94 221 TYR A O 1
ATOM 1798 N N . ASN A 1 222 ? -3.409 2.407 -6.478 1.00 98.00 222 ASN A N 1
ATOM 1799 C CA . ASN A 1 222 ? -4.687 1.711 -6.361 1.00 98.00 222 ASN A CA 1
ATOM 1800 C C . ASN A 1 222 ? -5.645 2.441 -5.410 1.00 98.00 222 ASN A C 1
ATOM 1802 O O . ASN A 1 222 ? -5.545 2.352 -4.190 1.00 98.00 222 ASN A O 1
ATOM 1806 N N . TRP A 1 223 ? -6.660 3.097 -5.963 1.00 97.56 223 TRP A N 1
ATOM 1807 C CA . TRP A 1 223 ? -7.765 3.626 -5.176 1.00 97.56 223 TRP A CA 1
ATOM 1808 C C . TRP A 1 223 ? -8.847 2.563 -4.970 1.00 97.56 223 TRP A C 1
ATOM 1810 O O . TRP A 1 223 ? -9.812 2.499 -5.742 1.00 97.56 223 TRP A O 1
ATOM 1820 N N . TYR A 1 224 ? -8.735 1.761 -3.911 1.00 98.19 224 TYR A N 1
ATOM 1821 C CA . TYR A 1 224 ? -9.770 0.786 -3.565 1.00 98.19 224 TYR A CA 1
ATOM 1822 C C . TYR A 1 224 ? -11.087 1.479 -3.175 1.00 98.19 224 TYR A C 1
ATOM 1824 O O . TYR A 1 224 ? -11.121 2.351 -2.303 1.00 98.19 224 TYR A O 1
ATOM 1832 N N . LYS A 1 225 ? -12.197 1.109 -3.827 1.00 97.56 225 LYS A N 1
ATOM 1833 C CA . LYS A 1 225 ? -13.520 1.745 -3.649 1.00 97.56 225 LYS A CA 1
ATOM 1834 C C . LYS A 1 225 ? -14.526 0.870 -2.891 1.00 97.56 225 LYS A C 1
ATOM 1836 O O . LYS A 1 225 ? -15.661 1.300 -2.679 1.00 97.56 225 LYS A O 1
ATOM 1841 N N . GLY A 1 226 ? -14.125 -0.332 -2.476 1.00 97.19 226 GLY A N 1
ATOM 1842 C CA . GLY A 1 226 ? -15.036 -1.358 -1.967 1.00 97.19 226 GLY A CA 1
ATOM 1843 C C . GLY A 1 226 ? -15.792 -2.079 -3.079 1.00 97.19 226 GLY A C 1
ATOM 1844 O O . GLY A 1 226 ? -15.657 -1.764 -4.258 1.00 97.19 226 GLY A O 1
ATOM 1845 N N . ASN A 1 227 ? -16.612 -3.057 -2.699 1.00 97.25 227 ASN A N 1
ATOM 1846 C CA . ASN A 1 227 ? -17.334 -3.947 -3.609 1.00 97.25 227 ASN A CA 1
ATOM 1847 C C . ASN A 1 227 ? -16.441 -4.742 -4.577 1.00 97.25 227 ASN A C 1
ATOM 1849 O O . ASN A 1 227 ? -16.901 -5.110 -5.654 1.00 97.25 227 ASN A O 1
ATOM 1853 N N . ALA A 1 228 ? -15.204 -5.053 -4.171 1.00 97.75 228 ALA A N 1
ATOM 1854 C CA . ALA A 1 228 ? -14.175 -5.626 -5.045 1.00 97.75 228 ALA A CA 1
ATOM 1855 C C . ALA A 1 228 ? -13.898 -4.773 -6.303 1.00 97.75 228 ALA A C 1
ATOM 1857 O O . ALA A 1 228 ? -13.617 -5.314 -7.367 1.00 97.75 228 ALA A O 1
ATOM 1858 N N . PHE A 1 229 ? -13.978 -3.440 -6.175 1.00 98.69 229 PHE A N 1
ATOM 1859 C CA . PHE A 1 229 ? -13.644 -2.486 -7.232 1.00 98.69 229 PHE A CA 1
ATOM 1860 C C . PHE A 1 229 ? -12.465 -1.584 -6.842 1.00 98.69 229 PHE A C 1
ATOM 1862 O O . PHE A 1 229 ? -12.459 -0.991 -5.758 1.00 98.69 229 PHE A O 1
ATOM 1869 N N . SER A 1 230 ? -11.507 -1.422 -7.757 1.00 98.69 230 SER A N 1
ATOM 1870 C CA . SER A 1 230 ? -10.473 -0.379 -7.682 1.00 98.69 230 SER A CA 1
ATOM 1871 C C . SER A 1 230 ? -10.542 0.563 -8.877 1.00 98.69 230 SER A C 1
ATOM 1873 O O . SER A 1 230 ? -10.879 0.171 -9.990 1.00 98.69 230 SER A O 1
ATOM 1875 N N . LEU A 1 231 ? -10.106 1.799 -8.657 1.00 98.62 231 LEU A N 1
ATOM 1876 C CA . LEU A 1 231 ? -9.588 2.642 -9.726 1.00 98.62 231 LEU A CA 1
ATOM 1877 C C . LEU A 1 231 ? -8.061 2.652 -9.608 1.00 98.62 231 LEU A C 1
ATOM 1879 O O . LEU A 1 231 ? -7.542 3.167 -8.622 1.00 98.62 231 LEU A O 1
ATOM 1883 N N . ILE A 1 232 ? -7.354 2.090 -10.583 1.00 98.50 232 ILE A N 1
ATOM 1884 C CA . ILE A 1 232 ? -5.894 2.168 -10.667 1.00 98.50 232 ILE A CA 1
ATOM 1885 C C . ILE A 1 232 ? -5.537 3.356 -11.552 1.00 98.50 232 ILE A C 1
ATOM 1887 O O . ILE A 1 232 ? -6.038 3.481 -12.668 1.00 98.50 232 ILE A O 1
ATOM 1891 N N . GLN A 1 233 ? -4.667 4.231 -11.062 1.00 98.19 233 GLN A N 1
ATOM 1892 C CA . GLN A 1 233 ? -4.165 5.368 -11.825 1.00 98.19 233 GLN A CA 1
ATOM 1893 C C . GLN A 1 233 ? -2.660 5.234 -12.050 1.00 98.19 233 GLN A C 1
ATOM 1895 O O . GLN A 1 233 ? -1.935 4.853 -11.136 1.00 98.19 233 GLN A O 1
ATOM 1900 N N . ILE A 1 234 ? -2.186 5.576 -13.247 1.00 97.50 234 ILE A N 1
ATOM 1901 C CA . ILE A 1 234 ? -0.767 5.564 -13.628 1.00 97.50 234 ILE A CA 1
ATOM 1902 C C . ILE A 1 234 ? -0.360 6.975 -14.044 1.00 97.50 234 ILE A C 1
ATOM 1904 O O . ILE A 1 234 ? -1.033 7.609 -14.858 1.00 97.50 234 ILE A O 1
ATOM 1908 N N . ASN A 1 235 ? 0.742 7.480 -13.495 1.00 96.38 235 ASN A N 1
ATOM 1909 C CA . ASN A 1 235 ? 1.244 8.809 -13.823 1.00 96.38 235 ASN A CA 1
ATOM 1910 C C . ASN A 1 235 ? 2.125 8.766 -15.084 1.00 96.38 235 ASN A C 1
ATOM 1912 O O . ASN A 1 235 ? 3.238 8.245 -15.051 1.00 96.38 235 ASN A O 1
ATOM 1916 N N . GLU A 1 236 ? 1.635 9.336 -16.187 1.00 95.12 236 GLU A N 1
ATOM 1917 C CA . GLU A 1 236 ? 2.300 9.368 -17.503 1.00 95.12 236 GLU A CA 1
ATOM 1918 C C . GLU A 1 236 ? 3.043 10.690 -17.805 1.00 95.12 236 GLU A C 1
ATOM 1920 O O . GLU A 1 236 ? 3.376 11.006 -18.959 1.00 95.12 236 GLU A O 1
ATOM 1925 N N . GLU A 1 237 ? 3.269 11.505 -16.774 1.00 93.94 237 GLU A N 1
ATOM 1926 C CA . GLU A 1 237 ? 4.028 12.753 -16.869 1.00 93.94 237 GLU A CA 1
ATOM 1927 C C . GLU A 1 237 ? 5.506 12.502 -17.199 1.00 93.94 237 GLU A C 1
ATOM 1929 O O . GLU A 1 237 ? 6.057 13.140 -18.099 1.00 93.94 237 GLU A O 1
ATOM 1934 N N . LEU A 1 238 ? 6.117 11.515 -16.535 1.00 91.75 238 LEU A N 1
ATOM 1935 C CA . LEU A 1 238 ? 7.486 11.064 -16.786 1.00 91.75 238 LEU A CA 1
ATOM 1936 C C . LEU A 1 238 ? 7.516 9.829 -17.709 1.00 91.75 238 LEU A C 1
ATOM 1938 O O . LEU A 1 238 ? 6.530 9.093 -17.782 1.00 91.75 238 LEU A O 1
ATOM 1942 N N . PRO A 1 239 ? 8.637 9.559 -18.408 1.00 94.56 239 PRO A N 1
ATOM 1943 C CA . PRO A 1 239 ? 8.789 8.345 -19.206 1.00 94.56 239 PRO A CA 1
ATOM 1944 C C . PRO A 1 239 ? 8.630 7.070 -18.368 1.00 94.56 239 PRO A C 1
ATOM 1946 O O . PRO A 1 239 ? 9.278 6.905 -17.332 1.00 94.56 239 PRO A O 1
ATOM 1949 N N . ILE A 1 240 ? 7.793 6.148 -18.848 1.00 96.69 240 ILE A N 1
ATOM 1950 C CA . ILE A 1 240 ? 7.553 4.849 -18.215 1.00 96.69 240 ILE A CA 1
ATOM 1951 C C . ILE A 1 240 ? 8.366 3.791 -18.963 1.00 96.69 240 ILE A C 1
ATOM 1953 O O . ILE A 1 240 ? 8.239 3.641 -20.177 1.00 96.69 240 ILE A O 1
ATOM 1957 N N . TYR A 1 241 ? 9.213 3.064 -18.235 1.00 96.75 241 TYR A N 1
ATOM 1958 C CA . TYR A 1 241 ? 10.035 1.979 -18.776 1.00 96.75 241 TYR A CA 1
ATOM 1959 C C . TYR A 1 241 ? 9.233 0.676 -18.879 1.00 96.75 241 TYR A C 1
ATOM 1961 O O . TYR A 1 241 ? 8.352 0.430 -18.056 1.00 96.75 241 TYR A O 1
ATOM 1969 N N . ILE A 1 242 ? 9.575 -0.183 -19.840 1.00 97.44 242 ILE A N 1
ATOM 1970 C CA . ILE A 1 242 ? 8.855 -1.425 -20.165 1.00 97.44 242 ILE A CA 1
ATOM 1971 C C . ILE A 1 242 ? 8.592 -2.321 -18.946 1.00 97.44 242 ILE A C 1
ATOM 1973 O O . ILE A 1 242 ? 7.473 -2.794 -18.755 1.00 97.44 242 ILE A O 1
ATOM 1977 N N . SER A 1 243 ? 9.576 -2.449 -18.055 1.00 94.31 243 SER A N 1
ATOM 1978 C CA . SER A 1 243 ? 9.496 -3.293 -16.862 1.00 94.31 243 SER A CA 1
ATOM 1979 C C . SER A 1 243 ? 8.563 -2.763 -15.773 1.00 94.31 243 SER A C 1
ATOM 1981 O O . SER A 1 243 ? 8.127 -3.525 -14.906 1.00 94.31 243 SER A O 1
ATOM 1983 N N . ARG A 1 244 ? 8.180 -1.477 -15.844 1.00 96.75 244 ARG A N 1
ATOM 1984 C CA . ARG A 1 244 ? 7.151 -0.891 -14.975 1.00 96.75 244 ARG A CA 1
ATOM 1985 C C . ARG A 1 244 ? 5.739 -1.320 -15.358 1.00 96.75 244 ARG A C 1
ATOM 1987 O O . ARG A 1 244 ? 4.865 -1.217 -14.506 1.00 96.75 244 ARG A O 1
ATOM 1994 N N . ALA A 1 245 ? 5.507 -1.810 -16.579 1.00 97.81 245 ALA A N 1
ATOM 1995 C CA . ALA A 1 245 ? 4.194 -2.319 -16.975 1.00 97.81 245 ALA A CA 1
ATOM 1996 C C . ALA A 1 245 ? 3.819 -3.578 -16.177 1.00 97.81 245 ALA A C 1
ATOM 1998 O O . ALA A 1 245 ? 2.703 -3.668 -15.671 1.00 97.81 245 ALA A O 1
ATOM 1999 N N . ILE A 1 246 ? 4.768 -4.507 -15.999 1.00 98.19 246 ILE A N 1
ATOM 2000 C CA . ILE A 1 246 ? 4.576 -5.679 -15.132 1.00 98.19 246 ILE A CA 1
ATOM 2001 C C . ILE A 1 246 ? 4.594 -5.270 -13.662 1.00 98.19 246 ILE A C 1
ATOM 2003 O O . ILE A 1 246 ? 3.683 -5.666 -12.941 1.00 98.19 246 ILE A O 1
ATOM 2007 N N . ASP A 1 247 ? 5.561 -4.448 -13.220 1.00 97.50 247 ASP A N 1
ATOM 2008 C CA . ASP A 1 247 ? 5.614 -4.030 -11.811 1.00 97.50 247 ASP A CA 1
ATOM 2009 C C . ASP A 1 247 ? 4.285 -3.425 -11.360 1.00 97.50 247 ASP A C 1
ATOM 2011 O O . ASP A 1 247 ? 3.690 -3.910 -10.409 1.00 97.50 247 ASP A O 1
ATOM 2015 N N . LEU A 1 248 ? 3.799 -2.388 -12.051 1.00 97.50 248 LEU A N 1
ATOM 2016 C CA . LEU A 1 248 ? 2.576 -1.684 -11.670 1.00 97.50 248 LEU A CA 1
ATOM 2017 C C . LEU A 1 248 ? 1.327 -2.524 -11.962 1.00 97.50 248 LEU A C 1
ATOM 2019 O O . LEU A 1 248 ? 0.406 -2.531 -11.151 1.00 97.50 248 LEU A O 1
ATOM 2023 N N . GLY A 1 249 ? 1.298 -3.285 -13.061 1.00 97.88 249 GLY A N 1
ATOM 2024 C CA . GLY A 1 249 ? 0.180 -4.182 -13.368 1.00 97.88 249 GLY A CA 1
ATOM 2025 C C . GLY A 1 249 ? -0.035 -5.265 -12.303 1.00 97.88 249 GLY A C 1
ATOM 2026 O O . GLY A 1 249 ? -1.180 -5.591 -11.977 1.00 97.88 249 GLY A O 1
ATOM 2027 N N . CYS A 1 250 ? 1.050 -5.779 -11.720 1.00 98.38 250 CYS A N 1
ATOM 2028 C CA . CYS A 1 250 ? 0.992 -6.789 -1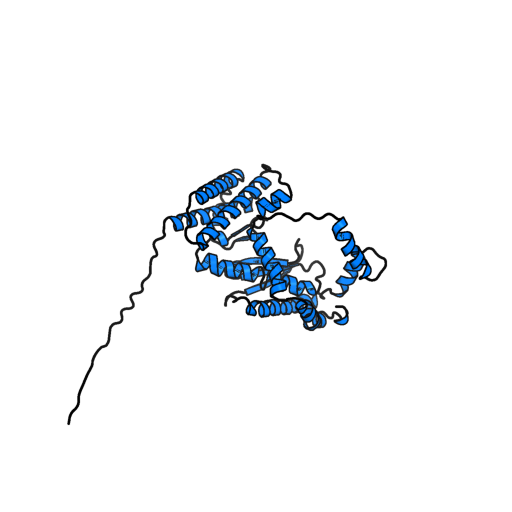0.668 1.00 98.38 250 CYS A CA 1
ATOM 2029 C C . CYS A 1 250 ? 0.839 -6.176 -9.264 1.00 98.38 250 CYS A C 1
ATOM 2031 O O . CYS A 1 250 ? -0.007 -6.630 -8.494 1.00 98.38 250 CYS A O 1
ATOM 2033 N N . HIS A 1 251 ? 1.610 -5.130 -8.945 1.00 98.69 251 HIS A N 1
ATOM 2034 C CA . HIS A 1 251 ? 1.623 -4.454 -7.642 1.00 98.69 251 HIS A CA 1
ATOM 2035 C C . HIS A 1 251 ? 0.311 -3.713 -7.358 1.00 98.69 251 HIS A C 1
ATOM 2037 O O . HIS A 1 251 ? -0.269 -3.873 -6.289 1.00 98.69 251 HIS A O 1
ATOM 2043 N N . GLU A 1 252 ? -0.216 -2.954 -8.320 1.00 98.56 252 GLU A N 1
ATOM 2044 C CA . GLU A 1 252 ? -1.504 -2.271 -8.150 1.00 98.56 252 GLU A CA 1
ATOM 2045 C C . GLU A 1 252 ? -2.680 -3.239 -8.370 1.00 98.56 252 GLU A C 1
ATOM 2047 O O . GLU A 1 252 ? -3.723 -3.108 -7.730 1.00 98.56 252 GLU A O 1
ATOM 2052 N N . GLY A 1 253 ? -2.528 -4.213 -9.274 1.00 98.50 253 GLY A N 1
ATOM 2053 C CA . GLY A 1 253 ? -3.585 -5.131 -9.709 1.00 98.50 253 GLY A CA 1
ATOM 2054 C C . GLY A 1 253 ? -3.487 -6.541 -9.116 1.00 98.50 253 GLY A C 1
ATOM 2055 O O . GLY A 1 253 ? -4.036 -6.829 -8.045 1.00 98.50 253 GLY A O 1
ATOM 2056 N N . TYR A 1 254 ? -2.854 -7.447 -9.865 1.00 98.50 254 TYR A N 1
ATOM 2057 C CA . TYR A 1 254 ? -2.897 -8.894 -9.618 1.00 98.50 254 TYR A CA 1
ATOM 2058 C C . TYR A 1 254 ? -1.495 -9.490 -9.413 1.00 98.50 254 TYR A C 1
ATOM 2060 O O . TYR A 1 254 ? -0.716 -9.478 -10.362 1.00 98.50 254 TYR A O 1
ATOM 2068 N N . PRO A 1 255 ? -1.145 -10.060 -8.247 1.00 97.94 255 PRO A N 1
ATOM 2069 C CA . PRO A 1 255 ? -1.969 -10.333 -7.069 1.00 97.94 255 PRO A CA 1
ATOM 2070 C C . PRO A 1 255 ? -1.878 -9.231 -5.991 1.00 97.94 255 PRO A C 1
ATOM 2072 O O . PRO A 1 255 ? -2.150 -9.503 -4.823 1.00 97.94 255 PRO A O 1
ATOM 2075 N N . GLY A 1 256 ? -1.455 -8.014 -6.348 1.00 98.25 256 GLY A N 1
ATOM 2076 C CA . GLY A 1 256 ? -1.205 -6.919 -5.408 1.00 98.25 256 GLY A CA 1
ATOM 2077 C C . GLY A 1 256 ? -2.452 -6.202 -4.873 1.00 98.25 256 GLY A C 1
ATOM 2078 O O . GLY A 1 256 ? -3.447 -6.838 -4.518 1.00 98.25 256 GLY A O 1
ATOM 2079 N N . HIS A 1 257 ? -2.398 -4.872 -4.746 1.00 98.44 257 HIS A N 1
ATOM 2080 C CA . HIS A 1 257 ? -3.342 -4.075 -3.948 1.00 98.44 257 HIS A CA 1
ATOM 2081 C C . HIS A 1 257 ? -4.822 -4.323 -4.267 1.00 98.44 257 HIS A C 1
ATOM 2083 O O . HIS A 1 257 ? -5.629 -4.387 -3.335 1.00 98.44 257 HIS A O 1
ATOM 2089 N N . HIS A 1 258 ? -5.200 -4.485 -5.541 1.00 98.69 258 HIS A N 1
ATOM 2090 C CA . HIS A 1 258 ? -6.584 -4.803 -5.897 1.00 98.69 258 HIS A CA 1
ATOM 2091 C C . HIS A 1 258 ? -7.016 -6.153 -5.310 1.00 98.69 258 HIS A C 1
ATOM 2093 O O . HIS A 1 258 ? -8.012 -6.234 -4.589 1.00 98.69 258 HIS A O 1
ATOM 2099 N N . THR A 1 259 ? -6.228 -7.196 -5.574 1.00 98.50 259 THR A N 1
ATOM 2100 C CA . THR A 1 259 ? -6.503 -8.571 -5.136 1.00 98.50 259 THR A CA 1
ATOM 2101 C C . THR A 1 259 ? -6.504 -8.675 -3.609 1.00 98.50 259 THR A C 1
ATOM 2103 O O . THR A 1 259 ? -7.433 -9.238 -3.025 1.00 98.50 259 THR A O 1
ATOM 2106 N N . TYR A 1 260 ? -5.512 -8.066 -2.952 1.00 98.00 260 TYR A N 1
ATOM 2107 C CA . TYR A 1 260 ? -5.400 -7.995 -1.495 1.00 98.00 260 TYR A CA 1
ATOM 2108 C C . TYR A 1 260 ? -6.653 -7.379 -0.856 1.00 98.00 260 TYR A C 1
ATOM 2110 O O . TYR A 1 260 ? -7.293 -8.009 -0.009 1.00 98.00 260 TYR A O 1
ATOM 2118 N N . ASN A 1 261 ? -7.049 -6.177 -1.289 1.00 98.25 261 ASN A N 1
ATOM 2119 C CA . ASN A 1 261 ? -8.195 -5.478 -0.707 1.00 98.25 261 ASN A CA 1
ATOM 2120 C C . ASN A 1 261 ? -9.532 -6.171 -1.033 1.00 98.25 261 ASN A C 1
ATOM 2122 O O . ASN A 1 261 ? -10.399 -6.251 -0.161 1.00 98.25 261 ASN A O 1
ATOM 2126 N N . ALA A 1 262 ? -9.684 -6.740 -2.235 1.00 98.38 262 ALA A N 1
ATOM 2127 C CA . ALA A 1 262 ? -10.865 -7.514 -2.620 1.00 98.38 262 ALA A CA 1
ATOM 2128 C C . ALA A 1 262 ? -11.068 -8.749 -1.725 1.00 98.38 262 ALA A C 1
ATOM 2130 O O . ALA A 1 262 ? -12.167 -8.979 -1.207 1.00 98.38 262 ALA A O 1
ATOM 2131 N N . LEU A 1 263 ? -10.004 -9.520 -1.480 1.00 98.06 263 LEU A N 1
ATOM 2132 C CA . LEU A 1 263 ? -10.052 -10.697 -0.609 1.00 98.06 263 LEU A CA 1
ATOM 2133 C C . LEU A 1 263 ? -10.237 -10.328 0.868 1.00 98.06 263 LEU A C 1
ATOM 2135 O O . LEU A 1 263 ? -10.952 -11.039 1.582 1.00 98.06 263 LEU A O 1
ATOM 2139 N N . LEU A 1 264 ? -9.645 -9.220 1.319 1.00 97.56 264 LEU A N 1
ATOM 2140 C CA . LEU A 1 264 ? -9.804 -8.673 2.668 1.00 97.56 264 LEU A CA 1
ATOM 2141 C C . LEU A 1 264 ? -11.252 -8.216 2.922 1.00 97.56 264 LEU A C 1
ATOM 2143 O O . LEU A 1 264 ? -11.845 -8.594 3.937 1.00 97.56 264 LEU A O 1
ATOM 2147 N N . GLU A 1 265 ? -11.874 -7.505 1.976 1.00 98.31 265 GLU A N 1
ATOM 2148 C CA . GLU A 1 265 ? -13.297 -7.158 2.045 1.00 98.31 265 GLU A CA 1
ATOM 2149 C C . GLU A 1 265 ? -14.175 -8.418 2.066 1.00 98.31 265 GLU A C 1
ATOM 2151 O O . GLU A 1 265 ? -15.050 -8.554 2.926 1.00 98.31 265 GLU A O 1
ATOM 2156 N N . ALA A 1 266 ? -13.963 -9.355 1.138 1.00 98.44 266 ALA A N 1
ATOM 2157 C CA . ALA A 1 266 ? -14.795 -10.551 1.033 1.00 98.44 266 ALA A CA 1
ATOM 2158 C C . ALA A 1 266 ? -14.728 -11.420 2.302 1.00 98.44 266 ALA A C 1
ATOM 2160 O O . ALA A 1 266 ? -15.764 -11.831 2.833 1.00 98.44 266 ALA A O 1
ATOM 2161 N N . ASN A 1 267 ? -13.523 -11.671 2.821 1.00 98.00 267 ASN A N 1
ATOM 2162 C CA . ASN A 1 267 ? -13.323 -12.599 3.931 1.00 98.00 267 ASN A CA 1
ATOM 2163 C C . ASN A 1 267 ? -13.518 -11.964 5.312 1.00 98.00 267 ASN A C 1
ATOM 2165 O O . ASN A 1 267 ? -14.089 -12.616 6.185 1.00 98.00 267 ASN A O 1
ATOM 2169 N N . LEU A 1 268 ? -13.079 -10.722 5.538 1.00 97.81 268 LEU A N 1
ATOM 2170 C CA . LEU A 1 268 ? -13.137 -10.105 6.869 1.00 97.81 268 LEU A CA 1
ATOM 2171 C C . LEU A 1 268 ? -14.378 -9.221 7.030 1.00 97.81 268 LEU A C 1
ATOM 2173 O O . LEU A 1 268 ? -15.114 -9.367 8.008 1.00 97.81 268 LEU A O 1
ATOM 2177 N N . VAL A 1 269 ? -14.677 -8.362 6.052 1.00 97.88 269 VAL A N 1
ATOM 2178 C CA . VAL A 1 269 ? -15.838 -7.461 6.133 1.00 97.88 269 VAL A CA 1
ATOM 2179 C C . VAL A 1 269 ? -17.140 -8.214 5.852 1.00 97.88 269 VAL A C 1
ATOM 2181 O O . VAL A 1 269 ? -18.023 -8.238 6.707 1.00 97.88 269 VAL A O 1
ATOM 2184 N N . LYS A 1 270 ? -17.274 -8.852 4.683 1.00 97.12 270 LYS A N 1
ATOM 2185 C CA . LYS A 1 270 ? -18.537 -9.464 4.228 1.00 97.12 270 LYS A CA 1
ATOM 2186 C C . LYS A 1 270 ? -18.846 -10.786 4.934 1.00 97.12 270 LYS A C 1
ATOM 2188 O O . LYS A 1 270 ? -19.949 -10.955 5.445 1.00 97.12 270 LYS A O 1
ATOM 2193 N N . LYS A 1 271 ? -17.882 -11.710 4.997 1.00 97.38 271 LYS A N 1
ATOM 2194 C CA . LYS A 1 271 ? -18.072 -13.054 5.577 1.00 97.38 271 LYS A CA 1
ATOM 2195 C C . LYS A 1 271 ? -18.019 -13.092 7.110 1.00 97.38 271 LYS A C 1
ATOM 2197 O O . LYS A 1 271 ? -18.722 -13.905 7.705 1.00 97.38 271 LYS A O 1
ATOM 2202 N N . LEU A 1 272 ? -17.215 -12.239 7.755 1.00 96.56 272 LEU A N 1
ATOM 2203 C CA . LEU A 1 272 ? -17.052 -12.225 9.221 1.00 96.56 272 LEU A CA 1
ATOM 2204 C C . LEU A 1 272 ? -17.658 -10.994 9.923 1.00 96.56 272 LEU A C 1
ATOM 2206 O O . LEU A 1 272 ? -17.762 -10.994 11.152 1.00 96.56 272 LEU A O 1
ATOM 2210 N N . GLY A 1 273 ? -18.087 -9.964 9.186 1.00 96.94 273 GLY A N 1
ATOM 2211 C CA . GLY A 1 273 ? -18.713 -8.760 9.750 1.00 96.94 273 GLY A CA 1
ATOM 2212 C C . GLY A 1 273 ? -17.737 -7.799 10.443 1.00 96.94 273 GLY A C 1
ATOM 2213 O O . GLY A 1 273 ? -18.158 -6.982 11.265 1.00 96.94 273 GLY A O 1
ATOM 2214 N N . TRP A 1 274 ? -16.433 -7.907 10.177 1.00 97.62 274 TRP A N 1
ATOM 2215 C CA . TRP A 1 274 ? -15.393 -7.128 10.854 1.00 97.62 274 TRP A CA 1
ATOM 2216 C C . TRP A 1 274 ? -15.200 -5.771 10.175 1.00 97.62 274 TRP A C 1
ATOM 2218 O O . TRP A 1 274 ? -14.333 -5.591 9.321 1.00 97.62 274 TRP A O 1
ATOM 2228 N N . LYS A 1 275 ? -16.050 -4.810 10.548 1.00 97.31 275 LYS A N 1
ATOM 2229 C CA . LYS A 1 275 ? -16.104 -3.476 9.931 1.00 97.31 275 LYS A CA 1
ATOM 2230 C C . LYS A 1 275 ? -14.798 -2.681 10.018 1.00 97.31 275 LYS A C 1
ATOM 2232 O O . LYS A 1 275 ? -14.600 -1.788 9.211 1.00 97.31 275 LYS A O 1
ATOM 2237 N N . GLU A 1 276 ? -13.899 -2.972 10.953 1.00 98.25 276 GLU A N 1
ATOM 2238 C CA . GLU A 1 276 ? -12.627 -2.248 11.096 1.00 98.25 276 GLU A CA 1
ATOM 2239 C C . GLU A 1 276 ? -11.749 -2.350 9.843 1.00 98.25 276 GLU A C 1
ATOM 2241 O O . GLU A 1 276 ? -10.960 -1.453 9.583 1.00 98.25 276 GLU A O 1
ATOM 2246 N N . PHE A 1 277 ? -11.943 -3.394 9.035 1.00 98.19 277 PHE A N 1
ATOM 2247 C CA . PHE A 1 277 ? -11.261 -3.596 7.762 1.00 98.19 277 PHE A CA 1
ATOM 2248 C C . PHE A 1 277 ? -11.847 -2.755 6.611 1.00 98.19 277 PHE A C 1
ATOM 2250 O O . PHE A 1 277 ? -11.292 -2.761 5.516 1.00 98.19 277 PHE A O 1
ATOM 2257 N N . THR A 1 278 ? -12.927 -1.987 6.836 1.00 98.38 278 THR A N 1
ATOM 2258 C CA . THR A 1 278 ? -13.452 -1.021 5.849 1.00 98.38 278 THR A CA 1
ATOM 2259 C C . THR A 1 278 ? -12.694 0.306 5.818 1.00 98.38 278 THR A C 1
ATOM 2261 O O . THR A 1 278 ? -13.074 1.192 5.050 1.00 98.38 278 THR A O 1
ATOM 2264 N N . VAL A 1 279 ? -11.684 0.483 6.677 1.00 98.38 279 VAL A N 1
ATOM 2265 C CA . VAL A 1 279 ? -10.788 1.644 6.691 1.00 98.38 279 VAL A CA 1
ATOM 2266 C C . VAL A 1 279 ? -9.335 1.181 6.604 1.00 98.38 279 VAL A C 1
ATOM 2268 O O . VAL A 1 279 ? -8.949 0.223 7.267 1.00 98.38 279 VAL A O 1
ATOM 2271 N N . TYR A 1 280 ? -8.536 1.869 5.794 1.00 97.81 280 TYR A N 1
ATOM 2272 C CA . TYR A 1 280 ? -7.102 1.643 5.648 1.00 97.81 280 TYR A CA 1
ATOM 2273 C C . TYR A 1 280 ? -6.363 2.902 6.132 1.00 97.81 280 TYR A C 1
ATOM 2275 O O . TYR A 1 280 ? -6.421 3.938 5.463 1.00 97.81 280 TYR A O 1
ATOM 2283 N N . PRO A 1 281 ? -5.674 2.856 7.287 1.00 97.94 281 PRO A N 1
ATOM 2284 C CA . PRO A 1 281 ? -4.778 3.925 7.710 1.00 97.94 281 PRO A CA 1
ATOM 2285 C C . PRO A 1 281 ? -3.382 3.774 7.083 1.00 97.94 281 PRO A C 1
ATOM 2287 O O . PRO A 1 281 ? -2.700 2.781 7.332 1.00 97.94 281 PRO A O 1
ATOM 2290 N N . LEU A 1 282 ? -2.933 4.772 6.314 1.00 97.06 282 LEU A N 1
ATOM 2291 C CA . LEU A 1 282 ? -1.675 4.745 5.554 1.00 97.06 282 LEU A CA 1
ATOM 2292 C C . LEU A 1 282 ? -0.431 4.684 6.451 1.00 97.06 282 LEU A C 1
ATOM 2294 O O . LEU A 1 282 ? 0.511 3.947 6.173 1.00 97.06 282 LEU A O 1
ATOM 2298 N N . PHE A 1 283 ? -0.432 5.415 7.564 1.00 97.38 283 PHE A N 1
ATOM 2299 C CA . PHE A 1 283 ? 0.640 5.356 8.560 1.00 97.38 283 PHE A CA 1
ATOM 2300 C C . PHE A 1 283 ? 0.301 4.286 9.609 1.00 97.38 283 PHE A C 1
ATOM 2302 O O . PHE A 1 283 ? -0.015 4.626 10.749 1.00 97.38 283 PHE A O 1
ATOM 2309 N N . SER A 1 284 ? 0.278 3.009 9.200 1.00 98.00 284 SER A N 1
ATOM 2310 C CA . SER A 1 284 ? -0.044 1.862 10.065 1.00 98.00 284 SER A CA 1
ATOM 2311 C C . SER A 1 284 ? 0.681 0.560 9.674 1.00 98.00 284 SER A C 1
ATOM 2313 O O . SER A 1 284 ? 1.137 0.432 8.536 1.00 98.00 284 SER A O 1
ATOM 2315 N N . PRO A 1 285 ? 0.710 -0.469 10.547 1.00 97.38 285 PRO A N 1
ATOM 2316 C CA . PRO A 1 285 ? 1.324 -1.762 10.225 1.00 97.38 285 PRO A CA 1
ATOM 2317 C C . PRO A 1 285 ? 0.550 -2.561 9.168 1.00 97.38 285 PRO A C 1
ATOM 2319 O O . PRO A 1 285 ? 1.104 -3.476 8.567 1.00 97.38 285 PRO A O 1
ATOM 2322 N N . GLN A 1 286 ? -0.709 -2.199 8.877 1.00 96.56 286 GLN A N 1
ATOM 2323 C CA . GLN A 1 286 ? -1.434 -2.763 7.731 1.00 96.56 286 GLN A CA 1
ATOM 2324 C C . GLN A 1 286 ? -0.762 -2.374 6.413 1.00 96.56 286 GLN A C 1
ATOM 2326 O O . GLN A 1 286 ? -0.679 -3.212 5.521 1.00 96.56 286 GLN A O 1
ATOM 2331 N N . SER A 1 287 ? -0.235 -1.152 6.310 1.00 96.69 287 SER A N 1
ATOM 2332 C CA . SER A 1 287 ? 0.459 -0.692 5.108 1.00 96.69 287 SER A CA 1
ATOM 2333 C C . SER A 1 287 ? 1.708 -1.515 4.836 1.00 96.69 287 SER A C 1
ATOM 2335 O O . SER A 1 287 ? 1.904 -1.949 3.712 1.00 96.69 287 SER A O 1
ATOM 2337 N N . LEU A 1 288 ? 2.505 -1.833 5.863 1.00 95.81 288 LEU A N 1
ATOM 2338 C CA . LEU A 1 288 ? 3.678 -2.698 5.698 1.00 95.81 288 LEU A CA 1
ATOM 2339 C C . LEU A 1 288 ? 3.299 -4.068 5.108 1.00 95.81 288 LEU A C 1
ATOM 2341 O O . LEU A 1 288 ? 3.985 -4.571 4.220 1.00 95.81 288 LEU A O 1
ATOM 2345 N N . ILE A 1 289 ? 2.188 -4.651 5.569 1.00 96.00 289 ILE A N 1
ATOM 2346 C CA . ILE A 1 289 ? 1.682 -5.930 5.057 1.00 96.00 289 ILE A CA 1
ATOM 2347 C C . ILE A 1 289 ? 1.136 -5.795 3.630 1.00 96.00 289 ILE A C 1
ATOM 2349 O O . ILE A 1 289 ? 1.407 -6.663 2.803 1.00 96.00 289 ILE A O 1
ATOM 2353 N N . ALA A 1 290 ? 0.389 -4.736 3.321 1.00 97.12 290 ALA A N 1
ATOM 2354 C CA . ALA A 1 290 ? -0.186 -4.510 1.996 1.00 97.12 290 ALA A CA 1
ATOM 2355 C C . ALA A 1 290 ? 0.893 -4.215 0.937 1.00 97.12 290 ALA A C 1
ATOM 2357 O O . ALA A 1 290 ? 0.938 -4.902 -0.078 1.00 97.12 290 ALA A O 1
ATOM 2358 N N . GLU A 1 291 ? 1.812 -3.285 1.212 1.00 97.38 291 GLU A N 1
ATOM 2359 C CA . GLU A 1 291 ? 2.977 -2.964 0.371 1.00 97.38 291 GLU A CA 1
ATOM 2360 C C . GLU A 1 291 ? 3.895 -4.181 0.191 1.00 97.38 291 GLU A C 1
ATOM 2362 O O . GLU A 1 291 ? 4.344 -4.488 -0.914 1.00 97.38 291 GLU A O 1
ATOM 2367 N N . GLY A 1 292 ? 4.163 -4.919 1.275 1.00 97.19 292 GLY A N 1
ATOM 2368 C CA . GLY A 1 292 ? 4.938 -6.159 1.228 1.00 97.19 292 GLY A CA 1
ATOM 2369 C C . GLY A 1 292 ? 4.271 -7.225 0.356 1.00 97.19 292 GLY A C 1
ATOM 2370 O O . GLY A 1 292 ? 4.941 -7.856 -0.459 1.00 97.19 292 GLY A O 1
ATOM 2371 N N . SER A 1 293 ? 2.947 -7.375 0.467 1.00 97.12 293 SER A N 1
ATOM 2372 C CA . SER A 1 293 ? 2.159 -8.309 -0.353 1.00 97.12 293 SER A CA 1
ATOM 2373 C C . SER A 1 293 ? 2.126 -7.895 -1.826 1.00 97.12 293 SER A C 1
ATOM 2375 O O . SER A 1 293 ? 2.259 -8.749 -2.697 1.00 97.12 293 SER A O 1
ATOM 2377 N N . ALA A 1 294 ? 1.994 -6.598 -2.118 1.00 98.00 294 ALA A N 1
ATOM 2378 C CA . ALA A 1 294 ? 1.989 -6.066 -3.478 1.00 98.00 294 ALA A CA 1
ATOM 2379 C C . ALA A 1 294 ? 3.352 -6.224 -4.172 1.00 98.00 294 ALA A C 1
ATOM 2381 O O . ALA A 1 294 ? 3.410 -6.613 -5.338 1.00 98.00 294 ALA A O 1
ATOM 2382 N N . ASN A 1 295 ? 4.456 -6.003 -3.449 1.00 97.75 295 ASN A N 1
ATOM 2383 C CA . ASN A 1 295 ? 5.809 -6.246 -3.956 1.00 97.75 295 ASN A CA 1
ATOM 2384 C C . ASN A 1 295 ? 6.103 -7.743 -4.149 1.00 97.75 295 ASN A C 1
ATOM 2386 O O . ASN A 1 295 ? 6.539 -8.138 -5.229 1.00 97.75 295 ASN A O 1
ATOM 2390 N N . TYR A 1 296 ? 5.806 -8.587 -3.153 1.00 97.81 296 TYR A N 1
ATOM 2391 C CA . TYR A 1 296 ? 5.948 -10.045 -3.278 1.00 97.81 296 TYR A CA 1
ATOM 2392 C C . TYR A 1 296 ? 5.071 -10.619 -4.401 1.00 97.81 296 TYR A C 1
ATOM 2394 O O . TYR A 1 296 ? 5.455 -11.568 -5.080 1.00 97.81 296 TYR A O 1
ATOM 2402 N N . GLY A 1 297 ? 3.915 -10.003 -4.654 1.00 97.44 297 GLY A N 1
ATOM 2403 C CA . GLY A 1 297 ? 3.007 -10.384 -5.726 1.00 97.44 297 GLY A CA 1
ATOM 2404 C C . GLY A 1 297 ? 3.631 -10.384 -7.122 1.00 97.44 297 GLY A C 1
ATOM 2405 O O . GLY A 1 297 ? 3.248 -11.209 -7.950 1.00 97.44 297 GLY A O 1
ATOM 2406 N N . ILE A 1 298 ? 4.620 -9.520 -7.375 1.00 97.94 298 ILE A N 1
ATOM 2407 C CA . ILE A 1 298 ? 5.359 -9.496 -8.645 1.00 97.94 298 ILE A CA 1
ATOM 2408 C C . ILE A 1 298 ? 6.166 -10.794 -8.812 1.00 97.94 298 ILE A C 1
ATOM 2410 O O . ILE A 1 298 ? 6.096 -11.415 -9.868 1.00 97.94 298 ILE A O 1
ATOM 2414 N N . GLU A 1 299 ? 6.881 -11.230 -7.769 1.00 97.19 299 GLU A N 1
ATOM 2415 C CA . GLU A 1 299 ? 7.684 -12.465 -7.772 1.00 97.19 299 GLU A CA 1
ATOM 2416 C C . GLU A 1 299 ? 6.804 -13.725 -7.766 1.00 97.19 299 GLU A C 1
ATOM 2418 O O . GLU A 1 299 ? 7.115 -14.697 -8.449 1.00 97.19 299 GLU A O 1
ATOM 2423 N N . LEU A 1 300 ? 5.665 -13.699 -7.061 1.00 97.12 300 LEU A N 1
ATOM 2424 C CA . LEU A 1 300 ? 4.680 -14.785 -7.095 1.00 97.12 300 LEU A CA 1
ATOM 2425 C C . LEU A 1 300 ? 4.094 -14.976 -8.502 1.00 97.12 300 LEU A C 1
ATOM 2427 O O . LEU A 1 300 ? 3.895 -16.108 -8.939 1.00 97.12 300 LEU A O 1
ATOM 2431 N N . ALA A 1 301 ? 3.804 -13.880 -9.209 1.00 97.94 301 ALA A N 1
ATOM 2432 C CA . ALA A 1 301 ? 3.317 -13.946 -10.580 1.00 97.94 301 ALA A CA 1
ATOM 2433 C C . ALA A 1 301 ? 4.435 -14.336 -11.561 1.00 97.94 301 ALA A C 1
ATOM 2435 O O . ALA A 1 301 ? 4.215 -15.197 -12.410 1.00 97.94 301 ALA A O 1
ATOM 2436 N N . PHE A 1 302 ? 5.618 -13.729 -11.452 1.00 97.94 302 PHE A N 1
ATOM 2437 C CA . PHE A 1 302 ? 6.756 -13.911 -12.358 1.00 97.94 302 PHE A CA 1
ATOM 2438 C C . PHE A 1 302 ? 8.020 -14.334 -11.586 1.00 97.94 302 PHE A C 1
ATOM 2440 O O . PHE A 1 302 ? 8.882 -13.493 -11.312 1.00 97.94 302 PHE A O 1
ATOM 2447 N N . PRO A 1 303 ? 8.155 -15.626 -11.236 1.00 96.50 303 PRO A N 1
ATOM 2448 C CA . PRO A 1 303 ? 9.311 -16.121 -10.498 1.00 96.50 303 PRO A CA 1
ATOM 2449 C C . PRO A 1 303 ? 10.569 -16.168 -11.378 1.00 96.50 303 PRO A C 1
ATOM 2451 O O . PRO A 1 303 ? 10.515 -16.507 -12.562 1.00 96.50 303 PRO A O 1
ATOM 2454 N N . GLY A 1 304 ? 11.727 -15.871 -10.782 1.00 95.56 304 GLY A N 1
ATOM 2455 C CA . GLY A 1 304 ? 13.020 -15.910 -11.474 1.00 95.56 304 GLY A CA 1
ATOM 2456 C C . GLY A 1 304 ? 13.058 -15.021 -12.724 1.00 95.56 304 GLY A C 1
ATOM 2457 O O . GLY A 1 304 ? 12.644 -13.863 -12.692 1.00 95.56 304 GLY A O 1
ATOM 2458 N N . ASP A 1 305 ? 13.543 -15.574 -13.836 1.00 96.50 305 ASP A N 1
ATOM 2459 C CA . ASP A 1 305 ? 13.721 -14.836 -15.093 1.00 96.50 305 ASP A CA 1
ATOM 2460 C C . ASP A 1 305 ? 12.423 -14.688 -15.916 1.00 96.50 305 ASP A C 1
ATOM 2462 O O . ASP A 1 305 ? 12.415 -13.995 -16.936 1.00 96.50 305 ASP A O 1
ATOM 2466 N N . GLU A 1 306 ? 11.298 -15.284 -15.488 1.00 97.56 306 GLU A N 1
ATOM 2467 C CA . GLU A 1 306 ? 10.046 -15.289 -16.265 1.00 97.56 306 GLU A CA 1
ATOM 2468 C C . GLU A 1 306 ? 9.518 -13.885 -16.587 1.00 97.56 306 GLU A C 1
ATOM 2470 O O . GLU A 1 306 ? 8.896 -13.685 -17.633 1.00 97.56 306 GLU A O 1
ATOM 2475 N N . LYS A 1 307 ? 9.794 -12.900 -15.722 1.00 96.69 307 LYS A N 1
ATOM 2476 C CA . LYS A 1 307 ? 9.475 -11.491 -15.982 1.00 96.69 307 LYS A CA 1
ATOM 2477 C C . LYS A 1 307 ? 10.184 -10.992 -17.244 1.00 96.69 307 LYS A C 1
ATOM 2479 O O . LYS A 1 307 ? 9.538 -10.460 -18.144 1.00 96.69 307 LYS A O 1
ATOM 2484 N N . ILE A 1 308 ? 11.501 -11.188 -17.319 1.00 95.50 308 ILE A N 1
ATOM 2485 C CA . ILE A 1 308 ? 12.348 -10.715 -18.422 1.00 95.50 308 ILE A CA 1
ATOM 2486 C C . ILE A 1 308 ? 11.996 -11.460 -19.713 1.00 95.50 308 ILE A C 1
ATOM 2488 O O . ILE A 1 308 ? 11.852 -10.838 -20.766 1.00 95.50 308 ILE A O 1
ATOM 2492 N N . GLU A 1 309 ? 11.773 -12.772 -19.635 1.00 97.06 309 GLU A N 1
ATOM 2493 C CA . GLU A 1 309 ? 11.388 -13.572 -20.799 1.00 97.06 309 GLU A CA 1
ATOM 2494 C C . GLU A 1 309 ? 10.003 -13.183 -21.343 1.00 97.06 309 GLU A C 1
ATOM 2496 O O . GLU A 1 309 ? 9.833 -13.053 -22.558 1.00 97.06 309 GLU A O 1
ATOM 2501 N N . PHE A 1 310 ? 9.020 -12.895 -20.479 1.00 97.88 310 PHE A N 1
ATOM 2502 C CA . PHE A 1 310 ? 7.730 -12.363 -20.927 1.00 97.88 310 PHE A CA 1
ATOM 2503 C C . PHE A 1 310 ? 7.861 -10.956 -21.529 1.00 97.88 310 PHE A C 1
ATOM 2505 O O . PHE A 1 310 ? 7.285 -10.685 -22.587 1.00 97.88 310 PHE A O 1
ATOM 2512 N N . GLU A 1 311 ? 8.641 -10.066 -20.907 1.00 97.69 311 GLU A N 1
ATOM 2513 C CA . GLU A 1 311 ? 8.916 -8.732 -21.446 1.00 97.69 311 GLU A CA 1
ATOM 2514 C C . GLU A 1 311 ? 9.510 -8.816 -22.858 1.00 97.69 311 GLU A C 1
ATOM 2516 O O . GLU A 1 311 ? 8.944 -8.236 -23.789 1.00 97.69 311 GLU A O 1
ATOM 2521 N N . LYS A 1 312 ? 10.578 -9.600 -23.049 1.00 96.88 312 LYS A N 1
ATOM 2522 C CA . LYS A 1 312 ? 11.253 -9.798 -24.343 1.00 96.88 312 LYS A CA 1
ATOM 2523 C C . LYS A 1 312 ? 10.343 -10.444 -25.387 1.00 96.88 312 LYS A C 1
ATOM 2525 O O . LYS A 1 312 ? 10.327 -10.007 -26.537 1.00 96.88 312 LYS A O 1
ATOM 2530 N N . ALA A 1 313 ? 9.568 -11.460 -25.005 1.00 96.75 313 ALA A N 1
ATOM 2531 C CA . ALA A 1 313 ? 8.727 -12.210 -25.937 1.00 96.75 313 ALA A CA 1
ATOM 2532 C C . ALA A 1 313 ? 7.411 -11.502 -26.305 1.00 96.75 313 ALA A C 1
ATOM 2534 O O . ALA A 1 313 ? 6.860 -11.776 -27.376 1.00 96.75 313 ALA A O 1
ATOM 2535 N N . LYS A 1 314 ? 6.864 -10.646 -25.427 1.00 97.62 314 LYS A N 1
ATOM 2536 C CA . LYS A 1 314 ? 5.517 -10.061 -25.583 1.00 97.62 314 LYS A CA 1
ATOM 2537 C C . LYS A 1 314 ? 5.491 -8.539 -25.571 1.00 97.62 314 LYS A C 1
ATOM 2539 O O . LYS A 1 314 ? 4.850 -7.959 -26.442 1.00 97.62 314 LYS A O 1
ATOM 2544 N N . LEU A 1 315 ? 6.160 -7.883 -24.623 1.00 98.25 315 LEU A N 1
ATOM 2545 C CA . LEU A 1 315 ? 6.025 -6.432 -24.440 1.00 98.25 315 LEU A CA 1
ATOM 2546 C C . LEU A 1 315 ? 6.993 -5.633 -25.325 1.00 98.25 315 LEU A C 1
ATOM 2548 O O . LEU A 1 315 ? 6.592 -4.631 -25.917 1.00 98.25 315 LEU A O 1
ATOM 2552 N N . PHE A 1 316 ? 8.233 -6.100 -25.491 1.00 98.12 316 PHE A N 1
ATOM 2553 C CA . PHE A 1 316 ? 9.258 -5.449 -26.315 1.00 98.12 316 PHE A CA 1
ATOM 2554 C C . PHE A 1 316 ? 8.835 -5.292 -27.790 1.00 98.12 316 PHE A C 1
ATOM 2556 O O . PHE A 1 316 ? 8.903 -4.162 -28.283 1.00 98.12 316 PHE A O 1
ATOM 2563 N N . PRO A 1 317 ? 8.331 -6.331 -28.501 1.00 96.75 317 PRO A N 1
ATOM 2564 C CA . PRO A 1 317 ? 7.917 -6.191 -29.900 1.00 96.75 317 PRO A CA 1
ATOM 2565 C C . PRO A 1 317 ? 6.772 -5.190 -30.074 1.00 96.75 317 PRO A C 1
ATOM 2567 O O . PRO A 1 317 ? 6.733 -4.453 -31.057 1.00 96.75 317 PRO A O 1
ATOM 2570 N N . ILE A 1 318 ? 5.863 -5.129 -29.095 1.00 97.38 318 ILE A N 1
ATOM 2571 C CA . ILE A 1 318 ? 4.735 -4.197 -29.091 1.00 97.38 318 ILE A CA 1
ATOM 2572 C C . ILE A 1 318 ? 5.253 -2.775 -28.906 1.00 97.38 318 ILE A C 1
ATOM 2574 O O . ILE A 1 318 ? 5.014 -1.930 -29.769 1.00 97.38 318 ILE A O 1
ATOM 2578 N N . ALA A 1 319 ? 6.045 -2.526 -27.857 1.00 97.56 319 ALA A N 1
ATOM 2579 C CA . ALA A 1 319 ? 6.700 -1.242 -27.608 1.00 97.56 319 ALA A CA 1
ATOM 2580 C C . ALA A 1 319 ? 7.602 -0.796 -28.778 1.00 97.56 319 ALA A C 1
ATOM 2582 O O . ALA A 1 319 ? 7.698 0.397 -29.061 1.00 97.56 319 ALA A O 1
ATOM 2583 N N . GLY A 1 320 ? 8.165 -1.731 -29.548 1.00 96.50 320 GLY A N 1
ATOM 2584 C CA . GLY A 1 320 ? 9.166 -1.463 -30.587 1.00 96.50 320 GLY A CA 1
ATOM 2585 C C . GLY A 1 320 ? 10.595 -1.414 -30.035 1.00 96.50 320 GLY A C 1
ATOM 2586 O O . GLY A 1 320 ? 11.468 -0.804 -30.646 1.00 96.50 320 GLY A O 1
ATOM 2587 N N . ILE A 1 321 ? 10.821 -2.035 -28.876 1.00 96.44 321 ILE A N 1
ATOM 2588 C CA . ILE A 1 321 ? 12.127 -2.160 -28.225 1.00 96.44 321 ILE A CA 1
ATOM 2589 C C . ILE A 1 321 ? 12.845 -3.379 -28.818 1.00 96.44 321 ILE A C 1
ATOM 2591 O O . ILE A 1 321 ? 12.237 -4.426 -29.043 1.00 96.44 321 ILE A O 1
ATOM 2595 N N . ASN A 1 322 ? 14.148 -3.257 -29.073 1.00 91.44 322 ASN A N 1
ATOM 2596 C CA . ASN A 1 322 ? 14.963 -4.353 -29.597 1.00 91.44 322 ASN A CA 1
ATOM 2597 C C . ASN A 1 322 ? 15.144 -5.456 -28.524 1.00 91.44 322 ASN A C 1
ATOM 2599 O O . ASN A 1 322 ? 15.745 -5.174 -27.486 1.00 91.44 322 ASN A O 1
ATOM 2603 N N . PRO A 1 323 ? 14.696 -6.709 -28.754 1.00 86.50 323 PRO A N 1
ATOM 2604 C CA . PRO A 1 323 ? 14.811 -7.799 -27.776 1.00 86.50 323 PRO A CA 1
ATOM 2605 C C . PRO A 1 323 ? 16.255 -8.215 -27.466 1.00 86.50 323 PRO A C 1
ATOM 2607 O O . PRO A 1 323 ? 16.483 -8.858 -26.449 1.00 86.50 323 PRO A O 1
ATOM 2610 N N . ASN A 1 324 ? 17.233 -7.815 -28.288 1.00 85.94 324 ASN A N 1
ATOM 2611 C CA . ASN A 1 324 ? 18.658 -8.070 -28.042 1.00 85.94 324 ASN A CA 1
ATOM 2612 C C . ASN A 1 324 ? 19.305 -7.080 -27.046 1.00 85.94 324 ASN A C 1
ATOM 2614 O O . ASN A 1 324 ? 20.519 -7.112 -26.868 1.00 85.94 324 ASN A O 1
ATOM 2618 N N . LEU A 1 325 ? 18.531 -6.164 -26.448 1.00 81.38 325 LEU A N 1
ATOM 2619 C CA . LEU A 1 325 ? 19.009 -5.229 -25.418 1.00 81.38 325 LEU A CA 1
ATOM 2620 C C . LEU A 1 325 ? 18.971 -5.804 -23.989 1.00 81.38 325 LEU A C 1
ATOM 2622 O O . LEU A 1 325 ? 19.518 -5.169 -23.088 1.00 81.38 325 LEU A O 1
ATOM 2626 N N . ALA A 1 326 ? 18.301 -6.945 -23.784 1.00 69.75 326 ALA A N 1
ATOM 2627 C CA . ALA A 1 326 ? 18.011 -7.543 -22.477 1.00 69.75 326 ALA A CA 1
ATOM 2628 C C . ALA A 1 326 ? 18.521 -8.986 -22.370 1.00 69.75 326 ALA A C 1
ATOM 2630 O O . ALA A 1 326 ? 18.300 -9.764 -23.328 1.00 69.75 326 ALA A O 1
#

pLDDT: mean 91.83, std 15.66, range [32.72, 98.75]